Protein AF-0000000071097885 (afdb_homodimer)

Foldseek 3Di:
DPDDPDPPPPPPVPPPPVPCPPPPPPVPVPPVPPPPDPPPCCVVPLPPDDFQWKFKFWDQDDPVRDTDIWIFTFHDDDPQKTKTWTWDADPVDGPDTDQDPDIDIDIGGSVGTDDIDDDDDDDPVPDDDDDDDDDDPVPPPDD/DCPDDDDPPPCPVPPPPPPCPPPPPPVPPPPVPPPDPPPPCCVVPLPPDDFFWKFKFWDQDDPVRDTDIWIFTFHDDDPQKTKTWTWDADPVDGPDTHRDPDIDIDIGGSVGTDGIDDDDDDDPVPDDDDDDDDDDPVPPPDD

Organism: Strongylocentrotus purpuratus (NCBI:txid7668)

Structure (mmCIF, N/CA/C/O backbone):
data_AF-0000000071097885-model_v1
#
loop_
_entity.id
_entity.type
_entity.pdbx_description
1 polymer 'Uncharacterized protein'
#
loop_
_atom_site.group_PDB
_atom_site.id
_atom_site.type_symbol
_atom_site.label_atom_id
_atom_site.label_alt_id
_atom_site.label_comp_id
_atom_site.label_asym_id
_atom_site.label_entity_id
_atom_site.label_seq_id
_atom_site.pdbx_PDB_ins_code
_atom_site.Cartn_x
_atom_site.Cartn_y
_atom_site.Cartn_z
_atom_site.occupancy
_atom_site.B_iso_or_equiv
_atom_site.auth_seq_id
_atom_site.auth_comp_id
_atom_site.auth_asym_id
_atom_site.auth_atom_id
_atom_site.pdbx_PDB_model_num
ATOM 1 N N . MET A 1 1 ? -44.5 -108.562 17.766 1 28.52 1 MET A N 1
ATOM 2 C CA . MET A 1 1 ? -44.219 -108.688 16.344 1 28.52 1 MET A CA 1
ATOM 3 C C . MET A 1 1 ? -45.062 -107.688 15.523 1 28.52 1 MET A C 1
ATOM 5 O O . MET A 1 1 ? -45.969 -108.062 14.805 1 28.52 1 MET A O 1
ATOM 9 N N . VAL A 1 2 ? -45.406 -106.562 16.281 1 35.06 2 VAL A N 1
ATOM 10 C CA . VAL A 1 2 ? -46.375 -105.562 15.828 1 35.06 2 VAL A CA 1
ATOM 11 C C . VAL A 1 2 ? -45.906 -105 14.508 1 35.06 2 VAL A C 1
ATOM 13 O O . VAL A 1 2 ? -44.719 -104.688 14.32 1 35.06 2 VAL A O 1
ATOM 16 N N . GLN A 1 3 ? -46.625 -105.25 13.344 1 33.81 3 GLN A N 1
ATOM 17 C CA . GLN A 1 3 ? -46.625 -105.125 11.891 1 33.81 3 GLN A CA 1
ATOM 18 C C . GLN A 1 3 ? -46.5 -103.688 11.453 1 33.81 3 GLN A C 1
ATOM 20 O O . GLN A 1 3 ? -47.188 -102.75 11.977 1 33.81 3 GLN A O 1
ATOM 25 N N . PRO A 1 4 ? -45.375 -103.25 10.703 1 35.12 4 PRO A N 1
ATOM 26 C CA . PRO A 1 4 ? -44.719 -101.938 10.312 1 35.12 4 PRO A CA 1
ATOM 27 C C . PRO A 1 4 ? -45.594 -101.125 9.352 1 35.12 4 PRO A C 1
ATOM 29 O O . PRO A 1 4 ? -46 -101.625 8.305 1 35.12 4 PRO A O 1
ATOM 32 N N . GLN A 1 5 ? -46.594 -100.312 9.891 1 34.09 5 GLN A N 1
ATOM 33 C CA . GLN A 1 5 ? -47.562 -99.688 9.039 1 34.09 5 GLN A CA 1
ATOM 34 C C . GLN A 1 5 ? -46.906 -98.875 7.918 1 34.09 5 GLN A C 1
ATOM 36 O O . GLN A 1 5 ? -45.875 -98.25 8.133 1 34.09 5 GLN A O 1
ATOM 41 N N . PRO A 1 6 ? -47.312 -99.062 6.629 1 30.08 6 PRO A N 1
ATOM 42 C CA . PRO A 1 6 ? -46.844 -98.688 5.285 1 30.08 6 PRO A CA 1
ATOM 43 C C . PRO A 1 6 ? -46.781 -97.188 5.059 1 30.08 6 PRO A C 1
ATOM 45 O O . PRO A 1 6 ? -47.531 -96.438 5.676 1 30.08 6 PRO A O 1
ATOM 48 N N . ASN A 1 7 ? -45.562 -96.562 4.66 1 29.39 7 ASN A N 1
ATOM 49 C CA . ASN A 1 7 ? -44.875 -95.25 4.441 1 29.39 7 ASN A CA 1
ATOM 50 C C . ASN A 1 7 ? -45.5 -94.5 3.293 1 29.39 7 ASN A C 1
ATOM 52 O O . ASN A 1 7 ? -45.312 -94.812 2.125 1 29.39 7 ASN A O 1
ATOM 56 N N . LEU A 1 8 ? -46.844 -94.188 3.389 1 27 8 LEU A N 1
ATOM 57 C CA . LEU A 1 8 ? -47.562 -93.688 2.221 1 27 8 LEU A CA 1
ATOM 58 C C . LEU A 1 8 ? -46.875 -92.438 1.687 1 27 8 LEU A C 1
ATOM 60 O O . LEU A 1 8 ? -46.656 -91.438 2.424 1 27 8 LEU A O 1
ATOM 64 N N . ALA A 1 9 ? -46.094 -92.438 0.578 1 27.92 9 ALA A N 1
ATOM 65 C CA . ALA A 1 9 ? -45.156 -91.688 -0.226 1 27.92 9 ALA A CA 1
ATOM 66 C C . ALA A 1 9 ? -45.844 -90.5 -0.908 1 27.92 9 ALA A C 1
ATOM 68 O O . ALA A 1 9 ? -46.625 -90.688 -1.858 1 27.92 9 ALA A O 1
ATOM 69 N N . ALA A 1 10 ? -46.594 -89.625 -0.096 1 27.12 10 ALA A N 1
ATOM 70 C CA . ALA A 1 10 ? -47.469 -88.688 -0.776 1 27.12 10 ALA A CA 1
ATOM 71 C C . ALA A 1 10 ? -46.656 -87.812 -1.729 1 27.12 10 ALA A C 1
ATOM 73 O O . ALA A 1 10 ? -45.562 -87.312 -1.398 1 27.12 10 ALA A O 1
ATOM 74 N N . ASP A 1 11 ? -46.812 -87.875 -3.1 1 25.39 11 ASP A N 1
ATOM 75 C CA . ASP A 1 11 ? -46.312 -87.438 -4.379 1 25.39 11 ASP A CA 1
ATOM 76 C C . ASP A 1 11 ? -46.5 -85.938 -4.539 1 25.39 11 ASP A C 1
ATOM 78 O O . ASP A 1 11 ? -47.656 -85.438 -4.727 1 25.39 11 ASP A O 1
ATOM 82 N N . ASP A 1 12 ? -46 -85 -3.607 1 26.75 12 ASP A N 1
ATOM 83 C CA . ASP A 1 12 ? -46.25 -83.562 -3.613 1 26.75 12 ASP A CA 1
ATOM 84 C C . ASP A 1 12 ? -45.812 -82.938 -4.934 1 26.75 12 ASP A C 1
ATOM 86 O O . ASP A 1 12 ? -44.625 -82.875 -5.25 1 26.75 12 ASP A O 1
ATOM 90 N N . THR A 1 13 ? -46.594 -83.062 -6.031 1 27.56 13 THR A N 1
ATOM 91 C CA . THR A 1 13 ? -46.438 -82.625 -7.406 1 27.56 13 THR A CA 1
ATOM 92 C C . THR A 1 13 ? -46.25 -81.062 -7.449 1 27.56 13 THR A C 1
ATOM 94 O O . THR A 1 13 ? -47.188 -80.375 -7.195 1 27.56 13 THR A O 1
ATOM 97 N N . GLN A 1 14 ? -45.219 -80.5 -6.82 1 25.05 14 GLN A N 1
ATOM 98 C CA . GLN A 1 14 ? -44.969 -79.062 -6.723 1 25.05 14 GLN A CA 1
ATOM 99 C C . GLN A 1 14 ? -44.938 -78.438 -8.102 1 25.05 14 GLN A C 1
ATOM 101 O O . GLN A 1 14 ? -44.125 -78.812 -8.953 1 25.05 14 GLN A O 1
ATOM 106 N N . ASN A 1 15 ? -46.094 -77.875 -8.586 1 25.83 15 ASN A N 1
ATOM 107 C CA . ASN A 1 15 ? -46.375 -77.25 -9.867 1 25.83 15 ASN A CA 1
ATOM 108 C C . ASN A 1 15 ? -45.406 -76.062 -10.141 1 25.83 15 ASN A C 1
ATOM 110 O O . ASN A 1 15 ? -45.406 -75.062 -9.43 1 25.83 15 ASN A O 1
ATOM 114 N N . ASP A 1 16 ? -44.156 -76.375 -10.562 1 26.64 16 ASP A N 1
ATOM 115 C CA . ASP A 1 16 ? -43.031 -75.438 -10.875 1 26.64 16 ASP A CA 1
ATOM 116 C C . ASP A 1 16 ? -43.406 -74.438 -11.969 1 26.64 16 ASP A C 1
ATOM 118 O O . ASP A 1 16 ? -43.562 -74.812 -13.133 1 26.64 16 ASP A O 1
ATOM 122 N N . VAL A 1 17 ? -44.406 -73.562 -11.656 1 29.2 17 VAL A N 1
ATOM 123 C CA . VAL A 1 17 ? -44.875 -72.562 -12.656 1 29.2 17 VAL A CA 1
ATOM 124 C C . VAL A 1 17 ? -43.656 -71.812 -13.242 1 29.2 17 VAL A C 1
ATOM 126 O O . VAL A 1 17 ? -42.906 -71.188 -12.508 1 29.2 17 VAL A O 1
ATOM 129 N N . MET A 1 18 ? -42.969 -72.312 -14.258 1 30.02 18 MET A N 1
ATOM 130 C CA . MET A 1 18 ? -41.812 -71.875 -15.023 1 30.02 18 MET A CA 1
ATOM 131 C C . MET A 1 18 ? -42.094 -70.5 -15.648 1 30.02 18 MET A C 1
ATOM 133 O O . MET A 1 18 ? -42.875 -70.375 -16.594 1 30.02 18 MET A O 1
ATOM 137 N N . THR A 1 19 ? -42.438 -69.438 -14.859 1 30.08 19 THR A N 1
ATOM 138 C CA . THR A 1 19 ? -42.75 -68.188 -15.492 1 30.08 19 THR A CA 1
ATOM 139 C C . THR A 1 19 ? -41.656 -67.75 -16.469 1 30.08 19 THR A C 1
ATOM 141 O O . THR A 1 19 ? -40.5 -67.688 -16.094 1 30.08 19 THR A O 1
ATOM 144 N N . THR A 1 20 ? -41.781 -67.938 -17.75 1 30.11 20 THR A N 1
ATOM 145 C CA . THR A 1 20 ? -40.906 -67.688 -18.906 1 30.11 20 THR A CA 1
ATOM 146 C C . THR A 1 20 ? -40.656 -66.188 -19.016 1 30.11 20 THR A C 1
ATOM 148 O O . THR A 1 20 ? -41.562 -65.375 -19.312 1 30.11 20 THR A O 1
ATOM 151 N N . ARG A 1 21 ? -39.969 -65.5 -18.141 1 34.84 21 ARG A N 1
ATOM 152 C CA . ARG A 1 21 ? -39.75 -64.062 -18.219 1 34.84 21 ARG A CA 1
ATOM 153 C C . ARG A 1 21 ? -39.125 -63.656 -19.547 1 34.84 21 ARG A C 1
ATOM 155 O O . ARG A 1 21 ? -38.094 -64.25 -19.938 1 34.84 21 ARG A O 1
ATOM 162 N N . PRO A 1 22 ? -39.812 -63 -20.469 1 32.09 22 PRO A N 1
ATOM 163 C CA . PRO A 1 22 ? -39.312 -62.688 -21.812 1 32.09 22 PRO A CA 1
ATOM 164 C C . PRO A 1 22 ? -37.969 -61.938 -21.766 1 32.09 22 PRO A C 1
ATOM 166 O O . PRO A 1 22 ? -37.719 -61.156 -20.828 1 32.09 22 PRO A O 1
ATOM 169 N N . THR A 1 23 ? -36.875 -62.562 -22.172 1 27.61 23 THR A N 1
ATOM 170 C CA . THR A 1 23 ? -35.469 -62.094 -22.234 1 27.61 23 THR A CA 1
ATOM 171 C C . THR A 1 23 ? -35.375 -60.812 -23.078 1 27.61 23 THR A C 1
ATOM 173 O O . THR A 1 23 ? -35.531 -60.875 -24.297 1 27.61 23 THR A O 1
ATOM 176 N N . GLY A 1 24 ? -36.156 -59.75 -22.766 1 27.94 24 GLY A N 1
ATOM 177 C CA . GLY A 1 24 ? -36.062 -58.562 -23.578 1 27.94 24 GLY A CA 1
ATOM 178 C C . GLY A 1 24 ? -34.625 -58.156 -23.906 1 27.94 24 GLY A C 1
ATOM 179 O O . GLY A 1 24 ? -33.75 -58.281 -23.062 1 27.94 24 GLY A O 1
ATOM 180 N N . ASP A 1 25 ? -34.188 -58.344 -25.188 1 28.06 25 ASP A N 1
ATOM 181 C CA . ASP A 1 25 ? -32.906 -58.094 -25.859 1 28.06 25 ASP A CA 1
ATOM 182 C C . ASP A 1 25 ? -32.406 -56.688 -25.578 1 28.06 25 ASP A C 1
ATOM 184 O O . ASP A 1 25 ? -33 -55.688 -26.062 1 28.06 25 ASP A O 1
ATOM 188 N N . ASP A 1 26 ? -32.188 -56.281 -24.328 1 29.67 26 ASP A N 1
ATOM 189 C CA . ASP A 1 26 ? -31.625 -54.969 -24.078 1 29.67 26 ASP A CA 1
ATOM 190 C C . ASP A 1 26 ? -30.375 -54.75 -24.906 1 29.67 26 ASP A C 1
ATOM 192 O O . ASP A 1 26 ? -29.344 -55.406 -24.688 1 29.67 26 ASP A O 1
ATOM 196 N N . THR A 1 27 ? -30.469 -54.5 -26.25 1 29.48 27 THR A N 1
ATOM 197 C CA . THR A 1 27 ? -29.359 -54.094 -27.094 1 29.48 27 THR A CA 1
ATOM 198 C C . THR A 1 27 ? -28.531 -53 -26.438 1 29.48 27 THR A C 1
ATOM 200 O O . THR A 1 27 ? -29.016 -51.906 -26.219 1 29.48 27 THR A O 1
ATOM 203 N N . GLN A 1 28 ? -27.766 -53.344 -25.375 1 27.36 28 GLN A N 1
ATOM 204 C CA . GLN A 1 28 ? -26.781 -52.438 -24.781 1 27.36 28 GLN A CA 1
ATOM 205 C C . GLN A 1 28 ? -25.891 -51.812 -25.859 1 27.36 28 GLN A C 1
ATOM 207 O O . GLN A 1 28 ? -25.094 -52.5 -26.5 1 27.36 28 GLN A O 1
ATOM 212 N N . ASN A 1 29 ? -26.469 -50.875 -26.656 1 28.81 29 ASN A N 1
ATOM 213 C CA . ASN A 1 29 ? -25.594 -50.125 -27.562 1 28.81 29 ASN A CA 1
ATOM 214 C C . ASN A 1 29 ? -24.312 -49.719 -26.859 1 28.81 29 ASN A C 1
ATOM 216 O O . ASN A 1 29 ? -24.344 -48.906 -25.922 1 28.81 29 ASN A O 1
ATOM 220 N N . ASP A 1 30 ? -23.359 -50.625 -26.656 1 28.58 30 ASP A N 1
ATOM 221 C CA . ASP A 1 30 ? -21.984 -50.344 -26.219 1 28.58 30 ASP A CA 1
ATOM 222 C C . ASP A 1 30 ? -21.391 -49.156 -26.984 1 28.58 30 ASP A C 1
ATOM 224 O O . ASP A 1 30 ? -21.125 -49.25 -28.172 1 28.58 30 ASP A O 1
ATOM 228 N N . VAL A 1 31 ? -21.984 -47.938 -26.812 1 31.81 31 VAL A N 1
ATOM 229 C CA . VAL A 1 31 ? -21.266 -46.812 -27.359 1 31.81 31 VAL A CA 1
ATOM 230 C C . VAL A 1 31 ? -19.766 -46.938 -27.047 1 31.81 31 VAL A C 1
ATOM 232 O O . VAL A 1 31 ? -19.375 -47 -25.875 1 31.81 31 VAL A O 1
ATOM 235 N N . GLU A 1 32 ? -19.062 -47.688 -27.828 1 28.5 32 GLU A N 1
ATOM 236 C CA . GLU A 1 32 ? -17.594 -47.75 -27.797 1 28.5 32 GLU A CA 1
ATOM 237 C C . GLU A 1 32 ? -17.016 -46.344 -27.516 1 28.5 32 GLU A C 1
ATOM 239 O O . GLU A 1 32 ? -17.203 -45.438 -28.297 1 28.5 32 GLU A O 1
ATOM 244 N N . ILE A 1 33 ? -17 -45.906 -26.266 1 32.97 33 ILE A N 1
ATOM 245 C CA . ILE A 1 33 ? -16.188 -44.781 -25.891 1 32.97 33 ILE A CA 1
ATOM 246 C C . ILE A 1 33 ? -14.859 -44.812 -26.656 1 32.97 33 ILE A C 1
ATOM 248 O O . ILE A 1 33 ? -14.062 -45.75 -26.469 1 32.97 33 ILE A O 1
ATOM 252 N N . THR A 1 34 ? -14.828 -44.5 -27.922 1 29.61 34 THR A N 1
ATOM 253 C CA . THR A 1 34 ? -13.602 -44.406 -28.703 1 29.61 34 THR A CA 1
ATOM 254 C C . THR A 1 34 ? -12.438 -43.938 -27.844 1 29.61 34 THR A C 1
ATOM 256 O O . THR A 1 34 ? -12.578 -43 -27.062 1 29.61 34 THR A O 1
ATOM 259 N N . ALA A 1 35 ? -11.484 -44.75 -27.469 1 30.33 35 ALA A N 1
ATOM 260 C CA . ALA A 1 35 ? -10.156 -44.594 -26.891 1 30.33 35 ALA A CA 1
ATOM 261 C C . ALA A 1 35 ? -9.539 -43.281 -27.344 1 30.33 35 ALA A C 1
ATOM 263 O O . ALA A 1 35 ? -9.375 -43.031 -28.547 1 30.33 35 ALA A O 1
ATOM 264 N N . ASP A 1 36 ? -9.797 -42.156 -26.656 1 31.78 36 ASP A N 1
ATOM 265 C CA . ASP A 1 36 ? -9.281 -40.781 -26.781 1 31.78 36 ASP A CA 1
ATOM 266 C C . ASP A 1 36 ? -7.852 -40.781 -27.328 1 31.78 36 ASP A C 1
ATOM 268 O O . ASP A 1 36 ? -7.078 -41.688 -27.031 1 31.78 36 ASP A O 1
ATOM 272 N N . ARG A 1 37 ? -7.539 -40.094 -28.438 1 34.44 37 ARG A N 1
ATOM 273 C CA . ARG A 1 37 ? -6.273 -39.812 -29.094 1 34.44 37 ARG A CA 1
ATOM 274 C C . ARG A 1 37 ? -5.168 -39.531 -28.094 1 34.44 37 ARG A C 1
ATOM 276 O O . ARG A 1 37 ? -5.391 -38.844 -27.094 1 34.44 37 ARG A O 1
ATOM 283 N N . PRO A 1 38 ? -4.109 -40.375 -27.969 1 35.62 38 PRO A N 1
ATOM 284 C CA . PRO A 1 38 ? -2.992 -40.031 -27.094 1 35.62 38 PRO A CA 1
ATOM 285 C C . PRO A 1 38 ? -2.756 -38.531 -27 1 35.62 38 PRO A C 1
ATOM 287 O O . PRO A 1 38 ? -2.984 -37.781 -27.969 1 35.62 38 PRO A O 1
ATOM 290 N N . VAL A 1 39 ? -3.07 -37.875 -25.969 1 35.03 39 VAL A N 1
ATOM 291 C CA . VAL A 1 39 ? -2.531 -36.531 -25.766 1 35.03 39 VAL A CA 1
ATOM 292 C C . VAL A 1 39 ? -1.146 -36.438 -26.406 1 35.03 39 VAL A C 1
ATOM 294 O O . VAL A 1 39 ? -0.248 -37.219 -26.078 1 35.03 39 VAL A O 1
ATOM 297 N N . ALA A 1 40 ? -0.954 -36.406 -27.656 1 35.06 40 ALA A N 1
ATOM 298 C CA . ALA A 1 40 ? 0.328 -36.094 -28.281 1 35.06 40 ALA A CA 1
ATOM 299 C C . ALA A 1 40 ? 1.211 -35.281 -27.344 1 35.06 40 ALA A C 1
ATOM 301 O O . ALA A 1 40 ? 0.726 -34.406 -26.625 1 35.06 40 ALA A O 1
ATOM 302 N N . ASP A 1 41 ? 2.154 -35.938 -26.75 1 36.66 41 ASP A N 1
ATOM 303 C CA . ASP A 1 41 ? 3.309 -35.281 -26.141 1 36.66 41 ASP A CA 1
ATOM 304 C C . ASP A 1 41 ? 3.707 -34.031 -26.906 1 36.66 41 ASP A C 1
ATOM 306 O O . ASP A 1 41 ? 4.473 -34.094 -27.859 1 36.66 41 ASP A O 1
ATOM 310 N N . VAL A 1 42 ? 2.82 -33.312 -27.562 1 36.03 42 VAL A N 1
ATOM 311 C CA . VAL A 1 42 ? 3.352 -32.031 -28.031 1 36.03 42 VAL A CA 1
ATOM 312 C C . VAL A 1 42 ? 4.484 -31.594 -27.109 1 36.03 42 VAL A C 1
ATOM 314 O O . VAL A 1 42 ? 4.242 -31.219 -25.953 1 36.03 42 VAL A O 1
ATOM 317 N N . HIS A 1 43 ? 5.523 -32.375 -27.016 1 37.88 43 HIS A N 1
ATOM 318 C CA . HIS A 1 43 ? 6.758 -31.766 -26.531 1 37.88 43 HIS A CA 1
ATOM 319 C C . HIS A 1 43 ? 6.789 -30.266 -26.844 1 37.88 43 HIS A C 1
ATOM 321 O O . HIS A 1 43 ? 7.086 -29.875 -27.969 1 37.88 43 HIS A O 1
ATOM 327 N N . GLN A 1 44 ? 5.75 -29.531 -26.688 1 41.09 44 GLN A N 1
ATOM 328 C CA . GLN A 1 44 ? 5.98 -28.109 -26.812 1 41.09 44 GLN A CA 1
ATOM 329 C C . GLN A 1 44 ? 7.457 -27.766 -26.609 1 41.09 44 GLN A C 1
ATOM 331 O O . GLN A 1 44 ? 8.125 -28.359 -25.766 1 41.09 44 GLN A O 1
ATOM 336 N N . ALA A 1 45 ? 8.227 -27.406 -27.547 1 42.69 45 ALA A N 1
ATOM 337 C CA . ALA A 1 45 ? 9.562 -26.844 -27.344 1 42.69 45 ALA A CA 1
ATOM 338 C C . ALA A 1 45 ? 9.797 -26.5 -25.891 1 42.69 45 ALA A C 1
ATOM 340 O O . ALA A 1 45 ? 8.883 -26.078 -25.172 1 42.69 45 ALA A O 1
ATOM 341 N N . ALA A 1 46 ? 10.484 -27.344 -25.109 1 50.09 46 ALA A N 1
ATOM 342 C CA . ALA A 1 46 ? 10.836 -27.047 -23.719 1 50.09 46 ALA A CA 1
ATOM 343 C C . ALA A 1 46 ? 10.734 -25.562 -23.438 1 50.09 46 ALA A C 1
ATOM 345 O O . ALA A 1 46 ? 11.5 -24.766 -23.984 1 50.09 46 ALA A O 1
ATOM 346 N N . ASP A 1 47 ? 9.531 -25.031 -23.469 1 61 47 ASP A N 1
ATOM 347 C CA . ASP A 1 47 ? 9.438 -23.609 -23.172 1 61 47 ASP A CA 1
ATOM 348 C C . ASP A 1 47 ? 10.57 -23.172 -22.234 1 61 47 ASP A C 1
ATOM 350 O O . ASP A 1 47 ? 10.812 -23.797 -21.203 1 61 47 ASP A O 1
ATOM 354 N N . GLU A 1 48 ? 11.578 -22.609 -22.859 1 84.62 48 GLU A N 1
ATOM 355 C CA . GLU A 1 48 ? 12.609 -22 -22.031 1 84.62 48 GLU A CA 1
ATOM 356 C C . GLU A 1 48 ? 12 -21.016 -21.016 1 84.62 48 GLU A C 1
ATOM 358 O O . GLU A 1 48 ? 11.281 -20.094 -21.406 1 84.62 48 GLU A O 1
ATOM 363 N N . TYR A 1 49 ? 11.953 -21.594 -19.844 1 93.81 49 TYR A N 1
ATOM 364 C CA . TYR A 1 49 ? 11.492 -20.734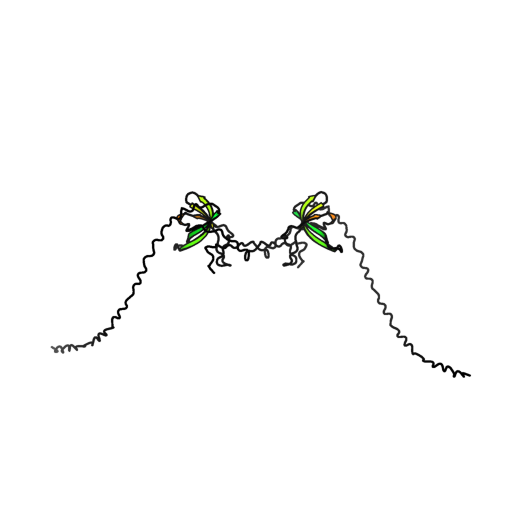 -18.766 1 93.81 49 TYR A CA 1
ATOM 365 C C . TYR A 1 49 ? 12.578 -19.75 -18.359 1 93.81 49 TYR A C 1
ATOM 367 O O . TYR A 1 49 ? 13.766 -20.062 -18.422 1 93.81 49 TYR A O 1
ATOM 375 N N . GLN A 1 50 ? 12.109 -18.547 -18.125 1 94.94 50 GLN A N 1
ATOM 376 C CA . GLN A 1 50 ? 13.008 -17.531 -17.578 1 94.94 50 GLN A CA 1
ATOM 377 C C . GLN A 1 50 ? 12.398 -16.859 -16.344 1 94.94 50 GLN A C 1
ATOM 379 O O . GLN A 1 50 ? 11.195 -16.984 -16.109 1 94.94 50 GLN A O 1
ATOM 384 N N . CYS A 1 51 ? 13.211 -16.125 -15.641 1 96.56 51 CYS A N 1
ATOM 385 C CA . CYS A 1 51 ? 12.727 -15.359 -14.5 1 96.56 51 CYS A CA 1
ATOM 386 C C . CYS A 1 51 ? 11.641 -14.375 -14.922 1 96.56 51 CYS A C 1
ATOM 388 O O . CYS A 1 51 ? 11.766 -13.719 -15.961 1 96.56 51 CYS A O 1
ATOM 390 N N . GLY A 1 52 ? 10.578 -14.391 -14.141 1 97.5 52 GLY A N 1
ATOM 391 C CA . GLY A 1 52 ? 9.484 -13.477 -14.438 1 97.5 52 GLY A CA 1
ATOM 392 C C . GLY A 1 52 ? 8.328 -14.156 -15.156 1 97.5 52 GLY A C 1
ATOM 393 O O . GLY A 1 52 ? 7.223 -13.617 -15.203 1 97.5 52 GLY A O 1
ATOM 394 N N . ASP A 1 53 ? 8.602 -15.328 -15.695 1 97.25 53 ASP A N 1
ATOM 395 C CA . ASP A 1 53 ? 7.516 -16.078 -16.328 1 97.25 53 ASP A CA 1
ATOM 396 C C . ASP A 1 53 ? 6.516 -16.578 -15.289 1 97.25 53 ASP A C 1
ATOM 398 O O . ASP A 1 53 ? 6.906 -17 -14.203 1 97.25 53 ASP A O 1
ATOM 402 N N . PHE A 1 54 ? 5.301 -16.469 -15.711 1 97.94 54 PHE A N 1
ATOM 403 C CA . PHE A 1 54 ? 4.281 -17.125 -14.891 1 97.94 54 PHE A CA 1
ATOM 404 C C . PHE A 1 54 ? 3.959 -18.516 -15.422 1 97.94 54 PHE A C 1
ATOM 406 O O . PHE A 1 54 ? 3.893 -18.719 -16.641 1 97.94 54 PHE A O 1
ATOM 413 N N . VAL A 1 55 ? 3.701 -19.484 -14.453 1 97.75 55 VAL A N 1
ATOM 414 C CA . VAL A 1 55 ? 3.492 -20.875 -14.852 1 97.75 55 VAL A CA 1
ATOM 415 C C . VAL A 1 55 ? 2.369 -21.484 -14.023 1 97.75 55 VAL A C 1
ATOM 417 O O . VAL A 1 55 ? 2.092 -21.031 -12.906 1 97.75 55 VAL A O 1
ATOM 420 N N . LEU A 1 56 ? 1.717 -22.422 -14.602 1 97.31 56 LEU A N 1
ATOM 421 C CA . LEU A 1 56 ? 0.798 -23.312 -13.906 1 97.31 56 LEU A CA 1
ATOM 422 C C . LEU A 1 56 ? 1.508 -24.594 -13.477 1 97.31 56 LEU A C 1
ATOM 424 O O . LEU A 1 56 ? 2.182 -25.25 -14.281 1 97.31 56 LEU A O 1
ATOM 428 N N . VAL A 1 57 ? 1.34 -24.953 -12.25 1 97.25 57 VAL A N 1
ATOM 429 C CA . VAL A 1 57 ? 2.096 -26.062 -11.695 1 97.25 57 VAL A CA 1
ATOM 430 C C . VAL A 1 57 ? 1.137 -27.078 -11.086 1 97.25 57 VAL A C 1
ATOM 432 O O . VAL A 1 57 ? 0.204 -26.719 -10.367 1 97.25 57 VAL A O 1
ATOM 435 N N . ASN A 1 58 ? 1.381 -28.328 -11.297 1 96.62 58 ASN A N 1
ATOM 436 C CA . ASN A 1 58 ? 0.692 -29.406 -10.602 1 96.62 58 ASN A CA 1
ATOM 437 C C . ASN A 1 58 ? 1.413 -29.797 -9.312 1 96.62 58 ASN A C 1
ATOM 439 O O . ASN A 1 58 ? 2.598 -30.141 -9.336 1 96.62 58 ASN A O 1
ATOM 443 N N . ILE A 1 59 ? 0.708 -29.703 -8.258 1 95.19 59 ILE A N 1
ATOM 444 C CA . ILE A 1 59 ? 1.282 -30.109 -6.977 1 95.19 59 ILE A CA 1
ATOM 445 C C . ILE A 1 59 ? 0.427 -31.203 -6.355 1 95.19 59 ILE A C 1
ATOM 447 O O . ILE A 1 59 ? -0.8 -31.094 -6.316 1 95.19 59 ILE A O 1
ATOM 451 N N . SER A 1 60 ? 1.048 -32.219 -5.918 1 92.25 60 SER A N 1
ATOM 452 C CA . SER A 1 60 ? 0.363 -33.281 -5.188 1 92.25 60 SER A CA 1
ATOM 453 C C . SER A 1 60 ? 0.153 -32.906 -3.727 1 92.25 60 SER A C 1
ATOM 455 O O . SER A 1 60 ? 1.109 -32.594 -3.021 1 92.25 60 SER A O 1
ATOM 457 N N . VAL A 1 61 ? -1.107 -32.906 -3.338 1 88.94 61 VAL A N 1
ATOM 458 C CA . VAL A 1 61 ? -1.406 -32.469 -1.976 1 88.94 61 VAL A CA 1
ATOM 459 C C . VAL A 1 61 ? -2.09 -33.594 -1.215 1 88.94 61 VAL A C 1
ATOM 461 O O . VAL A 1 61 ? -2.908 -34.312 -1.779 1 88.94 61 VAL A O 1
ATOM 464 N N . GLY A 1 62 ? -1.817 -33.625 0.043 1 85.75 62 GLY A N 1
ATOM 465 C CA . GLY A 1 62 ? -2.482 -34.531 0.952 1 85.75 62 GLY A CA 1
ATOM 466 C C . GLY A 1 62 ? -1.904 -35.938 0.911 1 85.75 62 GLY A C 1
ATOM 467 O O . GLY A 1 62 ? -1.021 -36.25 0.1 1 85.75 62 GLY A O 1
ATOM 468 N N . LYS A 1 63 ? -2.363 -36.812 1.82 1 88.38 63 LYS A N 1
ATOM 469 C CA . LYS A 1 63 ? -1.916 -38.188 1.951 1 88.38 63 LYS A CA 1
ATOM 470 C C . LYS A 1 63 ? -2.334 -39.031 0.741 1 88.38 63 LYS A C 1
ATOM 472 O O . LYS A 1 63 ? -1.634 -39.969 0.354 1 88.38 63 LYS A O 1
ATOM 477 N N . ARG A 1 64 ? -3.516 -38.625 0.12 1 86.88 64 ARG A N 1
ATOM 478 C CA . ARG A 1 64 ? -4.039 -39.375 -1.01 1 86.88 64 ARG A CA 1
ATOM 479 C C . ARG A 1 64 ? -3.406 -38.906 -2.318 1 86.88 64 ARG A C 1
ATOM 481 O O . ARG A 1 64 ? -3.674 -39.5 -3.379 1 86.88 64 ARG A O 1
ATOM 488 N N . GLY A 1 65 ? -2.713 -37.938 -2.318 1 88.31 65 GLY A N 1
ATOM 489 C CA . GLY A 1 65 ? -1.967 -37.469 -3.479 1 88.31 65 GLY A CA 1
ATOM 490 C C . GLY A 1 65 ? -2.822 -36.719 -4.477 1 88.31 65 GLY A C 1
ATOM 491 O O . GLY A 1 65 ? -2.678 -36.906 -5.688 1 88.31 65 GLY A O 1
ATOM 492 N N . LYS A 1 66 ? -3.777 -36.094 -3.98 1 92.5 66 LYS A N 1
ATOM 493 C CA . LYS A 1 66 ? -4.586 -35.281 -4.895 1 92.5 66 LYS A CA 1
ATOM 494 C C . LYS A 1 66 ? -3.736 -34.219 -5.578 1 92.5 66 LYS A C 1
ATOM 496 O O . LYS A 1 66 ? -2.947 -33.531 -4.93 1 92.5 66 LYS A O 1
ATOM 501 N N . ILE A 1 67 ? -3.92 -34.188 -6.945 1 93.12 67 ILE A N 1
ATOM 502 C CA . ILE A 1 67 ? -3.148 -33.219 -7.719 1 93.12 67 ILE A CA 1
ATOM 503 C C . ILE A 1 67 ? -3.947 -31.938 -7.871 1 93.12 67 ILE A C 1
ATOM 505 O O . ILE A 1 67 ? -5.09 -31.953 -8.336 1 93.12 67 ILE A O 1
ATOM 509 N N . LEU A 1 68 ? -3.35 -30.875 -7.441 1 94.69 68 LEU A N 1
ATOM 510 C CA . LEU A 1 68 ? -3.967 -29.562 -7.594 1 94.69 68 LEU A CA 1
ATOM 511 C C . LEU A 1 68 ? -3.078 -28.625 -8.414 1 94.69 68 LEU A C 1
ATOM 513 O O . LEU A 1 68 ? -1.856 -28.781 -8.438 1 94.69 68 LEU A O 1
ATOM 517 N N . GLU A 1 69 ? -3.727 -27.656 -9.055 1 95 69 GLU A N 1
ATOM 518 C CA . GLU A 1 69 ? -3.014 -26.703 -9.898 1 95 69 GLU A CA 1
ATOM 519 C C . GLU A 1 69 ? -2.805 -25.375 -9.172 1 95 69 GLU A C 1
ATOM 521 O O . GLU A 1 69 ? -3.734 -24.844 -8.562 1 95 69 GLU A O 1
ATOM 526 N N . TYR A 1 70 ? -1.578 -24.875 -9.32 1 97.06 70 TYR A N 1
ATOM 527 C CA . TYR A 1 70 ? -1.202 -23.594 -8.727 1 97.06 70 TYR A CA 1
ATOM 528 C C . TYR A 1 70 ? -0.505 -22.703 -9.75 1 97.06 70 TYR A C 1
ATOM 530 O O . TYR A 1 70 ? 0.162 -23.188 -10.664 1 97.06 70 TYR A O 1
ATOM 538 N N . VAL A 1 71 ? -0.695 -21.438 -9.539 1 97.88 71 VAL A N 1
ATOM 539 C CA . VAL A 1 71 ? -0.001 -20.484 -10.383 1 97.88 71 VAL A CA 1
ATOM 540 C C . VAL A 1 71 ? 1.138 -19.828 -9.609 1 97.88 71 VAL A C 1
ATOM 542 O O . VAL A 1 71 ? 0.978 -19.484 -8.43 1 97.88 71 VAL A O 1
ATOM 545 N N . GLY A 1 72 ? 2.223 -19.594 -10.312 1 98.5 72 GLY A N 1
ATOM 546 C CA . GLY A 1 72 ? 3.342 -18.906 -9.688 1 98.5 72 GLY A CA 1
ATOM 547 C C . GLY A 1 72 ? 4.266 -18.234 -10.688 1 98.5 72 GLY A C 1
ATOM 548 O O . GLY A 1 72 ? 4.125 -18.422 -11.898 1 98.5 72 GLY A O 1
ATOM 549 N N . GLU A 1 73 ? 5.133 -17.422 -10.172 1 98.56 73 GLU A N 1
ATOM 550 C CA . GLU A 1 73 ? 6.16 -16.719 -10.93 1 98.56 73 GLU A CA 1
ATOM 551 C C . GLU A 1 73 ? 7.52 -17.406 -10.797 1 98.56 73 GLU A C 1
ATOM 553 O O . GLU A 1 73 ? 7.953 -17.719 -9.688 1 98.56 73 GLU A O 1
ATOM 558 N N . VAL A 1 74 ? 8.18 -17.609 -11.883 1 98.44 74 VAL A N 1
ATOM 559 C CA . VAL A 1 74 ? 9.523 -18.156 -11.867 1 98.44 74 VAL A CA 1
ATOM 560 C C . VAL A 1 74 ? 10.508 -17.125 -11.328 1 98.44 74 VAL A C 1
ATOM 562 O O . VAL A 1 74 ? 10.672 -16.047 -11.922 1 98.44 74 VAL A O 1
ATOM 565 N N . LYS A 1 75 ? 11.18 -17.469 -10.258 1 98.38 75 LYS A N 1
ATOM 566 C CA . LYS A 1 75 ? 12.148 -16.562 -9.648 1 98.38 75 LYS A CA 1
ATOM 567 C C . LYS A 1 75 ? 13.578 -16.938 -10.023 1 98.38 75 LYS A C 1
ATOM 569 O O . LYS A 1 75 ? 14.484 -16.109 -9.961 1 98.38 75 LYS A O 1
ATOM 574 N N . ASP A 1 76 ? 13.719 -18.219 -10.352 1 97.5 76 ASP A N 1
ATOM 575 C CA . ASP A 1 76 ? 15.039 -18.703 -10.75 1 97.5 76 ASP A CA 1
ATOM 576 C C . ASP A 1 76 ? 14.938 -20.016 -11.508 1 97.5 76 ASP A C 1
ATOM 578 O O . ASP A 1 76 ? 13.961 -20.75 -11.367 1 97.5 76 ASP A O 1
ATOM 582 N N . VAL A 1 77 ? 15.883 -20.266 -12.383 1 95.75 77 VAL A N 1
ATOM 583 C CA . VAL A 1 77 ? 16.016 -21.531 -13.094 1 95.75 77 VAL A CA 1
ATOM 584 C C . VAL A 1 77 ? 17.312 -22.219 -12.68 1 95.75 77 VAL A C 1
ATOM 586 O O . VAL A 1 77 ? 18.406 -21.672 -12.875 1 95.75 77 VAL A O 1
ATOM 589 N N . VAL A 1 78 ? 17.172 -23.312 -12.039 1 93.81 78 VAL A N 1
ATOM 590 C CA . VAL A 1 78 ? 18.312 -24.078 -11.547 1 93.81 78 VAL A CA 1
ATOM 591 C C . VAL A 1 78 ? 18.359 -25.438 -12.25 1 93.81 78 VAL A C 1
ATOM 593 O O . VAL A 1 78 ? 17.672 -26.375 -11.844 1 93.81 78 VAL A O 1
ATOM 596 N N . GLY A 1 79 ? 19.312 -25.578 -13.258 1 90.88 79 GLY A N 1
ATOM 597 C CA . GLY A 1 79 ? 19.297 -26.781 -14.055 1 90.88 79 GLY A CA 1
ATOM 598 C C . GLY A 1 79 ? 17.984 -27.016 -14.781 1 90.88 79 GLY A C 1
ATOM 599 O O . GLY A 1 79 ? 17.562 -26.172 -15.578 1 90.88 79 GLY A O 1
ATOM 600 N N . GLU A 1 80 ? 17.391 -28.125 -14.438 1 90.25 80 GLU A N 1
ATOM 601 C CA . GLU A 1 80 ? 16.109 -28.453 -15.062 1 90.25 80 GLU A CA 1
ATOM 602 C C . GLU A 1 80 ? 14.938 -28.016 -14.188 1 90.25 80 GLU A C 1
ATOM 604 O O . GLU A 1 80 ? 13.789 -28.016 -14.625 1 90.25 80 GLU A O 1
ATOM 609 N N . ASP A 1 81 ? 15.266 -27.578 -13 1 95.38 81 ASP A N 1
ATOM 610 C CA . ASP A 1 81 ? 14.227 -27.219 -12.039 1 95.38 81 ASP A CA 1
ATOM 611 C C . ASP A 1 81 ? 13.969 -25.703 -12.055 1 95.38 81 ASP A C 1
ATOM 613 O O . ASP A 1 81 ? 14.773 -24.938 -12.578 1 95.38 81 ASP A O 1
ATOM 617 N N . LEU A 1 82 ? 12.859 -25.375 -11.5 1 97.38 82 LEU A N 1
ATOM 618 C CA . LEU A 1 82 ? 12.461 -23.984 -11.375 1 97.38 82 LEU A CA 1
ATOM 619 C C . LEU A 1 82 ? 12.195 -23.625 -9.914 1 97.38 82 LEU A C 1
ATOM 621 O O . LEU A 1 82 ? 11.609 -24.422 -9.172 1 97.38 82 LEU A O 1
ATOM 625 N N . VAL A 1 83 ? 12.672 -22.453 -9.547 1 98.31 83 VAL A N 1
ATOM 626 C CA . VAL A 1 83 ? 12.25 -21.859 -8.281 1 98.31 83 VAL A CA 1
ATOM 627 C C . VAL A 1 83 ? 11.047 -20.953 -8.508 1 98.31 83 VAL A C 1
ATOM 629 O O . VAL A 1 83 ? 11.125 -19.984 -9.266 1 98.31 83 VAL A O 1
ATOM 632 N N . ILE A 1 84 ? 9.945 -21.297 -7.789 1 98.44 84 ILE A N 1
ATOM 633 C CA . ILE A 1 84 ? 8.68 -20.641 -8.094 1 98.44 84 ILE A CA 1
ATOM 634 C C . ILE A 1 84 ? 8.125 -19.984 -6.832 1 98.44 84 ILE A C 1
ATOM 636 O O . ILE A 1 84 ? 8.117 -20.594 -5.758 1 98.44 84 ILE A O 1
ATOM 640 N N . LYS A 1 85 ? 7.688 -18.656 -7.02 1 98.81 85 LYS A N 1
ATOM 641 C CA . LYS A 1 85 ? 6.883 -17.969 -6.023 1 98.81 85 LYS A CA 1
ATOM 642 C C . LYS A 1 85 ? 5.395 -18.062 -6.348 1 98.81 85 LYS A C 1
ATOM 644 O O . LYS A 1 85 ? 4.953 -17.594 -7.398 1 98.81 85 LYS A O 1
ATOM 649 N N . TYR A 1 86 ? 4.668 -18.594 -5.434 1 98.44 86 TYR A N 1
ATOM 650 C CA . TYR A 1 86 ? 3.285 -18.938 -5.746 1 98.44 86 TYR A CA 1
ATOM 651 C C . TYR A 1 86 ? 2.334 -17.828 -5.316 1 98.44 86 TYR A C 1
ATOM 653 O O . TYR A 1 86 ? 2.539 -17.188 -4.281 1 98.44 86 TYR A O 1
ATOM 661 N N . MET A 1 87 ? 1.353 -17.625 -6.09 1 98.06 87 MET A N 1
ATOM 662 C CA . MET A 1 87 ? 0.19 -16.828 -5.711 1 98.06 87 MET A CA 1
ATOM 663 C C . MET A 1 87 ? -0.863 -17.703 -5.027 1 98.06 87 MET A C 1
ATOM 665 O O . MET A 1 87 ? -0.799 -18.922 -5.09 1 98.06 87 MET A O 1
ATOM 669 N N . ALA A 1 88 ? -1.767 -17.031 -4.367 1 96.81 88 ALA A N 1
ATOM 670 C CA . ALA A 1 88 ? -2.898 -17.703 -3.734 1 96.81 88 ALA A CA 1
ATOM 671 C C . ALA A 1 88 ? -4.215 -17.297 -4.391 1 96.81 88 ALA A C 1
ATOM 673 O O . ALA A 1 88 ? -4.363 -16.156 -4.848 1 96.81 88 ALA A O 1
ATOM 674 N N . LYS A 1 89 ? -5.078 -18.25 -4.445 1 94.88 89 LYS A N 1
ATOM 675 C CA . LYS A 1 89 ? -6.441 -17.906 -4.832 1 94.88 89 LYS A CA 1
ATOM 676 C C . LYS A 1 89 ? -7.133 -17.094 -3.742 1 94.88 89 LYS A C 1
ATOM 678 O O . LYS A 1 89 ? -6.996 -17.391 -2.555 1 94.88 89 LYS A O 1
ATOM 683 N N . SER A 1 90 ? -7.945 -16.094 -4.219 1 94.81 90 SER A N 1
ATOM 684 C CA . SER A 1 90 ? -8.656 -15.266 -3.244 1 94.81 90 SER A CA 1
ATOM 685 C C . SER A 1 90 ? -9.883 -15.992 -2.697 1 94.81 90 SER A C 1
ATOM 687 O O . SER A 1 90 ? -10.703 -16.5 -3.463 1 94.81 90 SER A O 1
ATOM 689 N N . GLU A 1 91 ? -10.008 -15.938 -1.437 1 92.19 91 GLU A N 1
ATOM 690 C CA . GLU A 1 91 ? -11.195 -16.5 -0.811 1 92.19 91 GLU A CA 1
ATOM 691 C C . GLU A 1 91 ? -12.383 -15.539 -0.918 1 92.19 91 GLU A C 1
ATOM 693 O O . GLU A 1 91 ? -13.523 -15.977 -1.064 1 92.19 91 GLU A O 1
ATOM 698 N N . SER A 1 92 ? -12.094 -14.289 -0.812 1 90.62 92 SER A N 1
ATOM 699 C CA . SER A 1 92 ? -13.141 -13.266 -0.819 1 90.62 92 SER A CA 1
ATOM 700 C C . SER A 1 92 ? -13.664 -13.023 -2.23 1 90.62 92 SER A C 1
ATOM 702 O O . SER A 1 92 ? -14.82 -12.633 -2.408 1 90.62 92 SER A O 1
ATOM 704 N N . HIS A 1 93 ? -12.766 -13.219 -3.23 1 93.5 93 HIS A N 1
ATOM 705 C CA . HIS A 1 93 ? -13.133 -13.016 -4.625 1 93.5 93 HIS A CA 1
ATOM 706 C C . HIS A 1 93 ? -12.773 -14.227 -5.477 1 93.5 93 HIS A C 1
ATOM 708 O O . HIS A 1 93 ? -11.656 -14.305 -6.004 1 93.5 93 HIS A O 1
ATOM 714 N N . PRO A 1 94 ? -13.727 -15.062 -5.637 1 91.31 94 PRO A N 1
ATOM 715 C CA . PRO A 1 94 ? -13.453 -16.281 -6.41 1 91.31 94 PRO A CA 1
ATOM 716 C C . PRO A 1 94 ? -12.945 -15.984 -7.816 1 91.31 94 PRO A C 1
ATOM 718 O O . PRO A 1 94 ? -13.461 -15.078 -8.484 1 91.31 94 PRO A O 1
ATOM 721 N N . GLY A 1 95 ? -11.914 -16.703 -8.227 1 92.12 95 GLY A N 1
ATOM 722 C CA . GLY A 1 95 ? -11.359 -16.562 -9.562 1 92.12 95 GLY A CA 1
ATOM 723 C C . GLY A 1 95 ? -10.195 -15.594 -9.617 1 92.12 95 GLY A C 1
ATOM 724 O O . GLY A 1 95 ? -9.531 -15.469 -10.648 1 92.12 95 GLY A O 1
ATOM 725 N N . LEU A 1 96 ? -10.055 -14.906 -8.547 1 96.12 96 LEU A N 1
ATOM 726 C CA . LEU A 1 96 ? -8.961 -13.938 -8.516 1 96.12 96 LEU A CA 1
ATOM 727 C C . LEU A 1 96 ? -7.789 -14.469 -7.695 1 96.12 96 LEU A C 1
ATOM 729 O O . LEU A 1 96 ? -7.953 -15.391 -6.898 1 96.12 96 LEU A O 1
ATOM 733 N N . PHE A 1 97 ? -6.645 -13.852 -7.957 1 97.38 97 PHE A N 1
ATOM 734 C CA . PHE A 1 97 ? -5.418 -14.266 -7.293 1 97.38 97 PHE A CA 1
ATOM 735 C C . PHE A 1 97 ? -4.797 -13.109 -6.523 1 97.38 97 PHE A C 1
ATOM 737 O O . PHE A 1 97 ? -4.957 -11.953 -6.898 1 97.38 97 PHE A O 1
ATOM 744 N N . ILE A 1 98 ? -4.09 -13.406 -5.473 1 97 98 ILE A N 1
ATOM 745 C CA . ILE A 1 98 ? -3.352 -12.43 -4.676 1 97 98 ILE A CA 1
ATOM 746 C C . ILE A 1 98 ? -1.969 -12.984 -4.34 1 97 98 ILE A C 1
ATOM 748 O O . ILE A 1 98 ? -1.753 -14.195 -4.371 1 97 98 ILE A O 1
ATOM 752 N N . TRP A 1 99 ? -1.107 -12.047 -4.094 1 96.75 99 TRP A N 1
ATOM 753 C CA . TRP A 1 99 ? 0.121 -12.477 -3.432 1 96.75 99 TRP A CA 1
ATOM 754 C C . TRP A 1 99 ? -0.106 -12.672 -1.937 1 96.75 99 TRP A C 1
ATOM 756 O O . TRP A 1 99 ? -0.599 -11.773 -1.254 1 96.75 99 TRP A O 1
ATOM 766 N N . PRO A 1 100 ? 0.248 -13.898 -1.521 1 95.38 100 PRO A N 1
ATOM 767 C CA . PRO A 1 100 ? -0.015 -14.141 -0.099 1 95.38 100 PRO A CA 1
ATOM 768 C C . PRO A 1 100 ? 0.841 -13.273 0.815 1 95.38 100 PRO A C 1
ATOM 770 O O . PRO A 1 100 ? 1.916 -12.82 0.414 1 95.38 100 PRO A O 1
ATOM 773 N N . ALA A 1 101 ? 0.359 -13.086 2.045 1 89.44 101 ALA A N 1
ATOM 774 C CA . ALA A 1 101 ? 1.078 -12.281 3.029 1 89.44 101 ALA A CA 1
ATOM 775 C C . ALA A 1 101 ? 2.447 -12.883 3.332 1 89.44 101 ALA A C 1
ATOM 777 O O . ALA A 1 101 ? 3.439 -12.156 3.439 1 89.44 101 ALA A O 1
ATOM 778 N N . ARG A 1 102 ? 2.367 -14.094 3.518 1 93.56 102 ARG A N 1
ATOM 779 C CA . ARG A 1 102 ? 3.633 -14.812 3.631 1 93.56 102 ARG A CA 1
ATOM 780 C C . ARG A 1 102 ? 4.047 -15.406 2.289 1 93.56 102 ARG A C 1
ATOM 782 O O . ARG A 1 102 ? 3.271 -16.125 1.655 1 93.56 102 ARG A O 1
ATOM 789 N N . GLU A 1 103 ? 5.25 -15.141 1.989 1 95.69 103 GLU A N 1
ATOM 790 C CA . GLU A 1 103 ? 5.727 -15.633 0.7 1 95.69 103 GLU A CA 1
ATOM 791 C C . GLU A 1 103 ? 5.73 -17.156 0.658 1 95.69 103 GLU A C 1
ATOM 793 O O . GLU A 1 103 ? 6.105 -17.812 1.633 1 95.69 103 GLU A O 1
ATOM 798 N N . ASP A 1 104 ? 5.309 -17.703 -0.444 1 96.56 104 ASP A N 1
ATOM 799 C CA . ASP A 1 104 ? 5.344 -19.141 -0.741 1 96.56 104 ASP A CA 1
ATOM 800 C C . ASP A 1 104 ? 6.266 -19.438 -1.92 1 96.56 104 ASP A C 1
ATOM 802 O O . ASP A 1 104 ? 5.91 -19.172 -3.072 1 96.56 104 ASP A O 1
ATOM 806 N N . VAL A 1 105 ? 7.453 -19.938 -1.566 1 98.06 105 VAL A N 1
ATOM 807 C CA . VAL A 1 105 ? 8.469 -20.172 -2.584 1 98.06 105 VAL A CA 1
ATOM 808 C C . VAL A 1 105 ? 8.945 -21.625 -2.514 1 98.06 105 VAL A C 1
ATOM 810 O O . VAL A 1 105 ? 9.203 -22.156 -1.426 1 98.06 105 VAL A O 1
ATOM 813 N N . SER A 1 106 ? 9.023 -22.344 -3.604 1 97.75 106 SER A N 1
ATOM 814 C CA . SER A 1 106 ? 9.477 -23.719 -3.65 1 97.75 106 SER A CA 1
ATOM 815 C C . SER A 1 106 ? 10.188 -24.031 -4.969 1 97.75 106 SER A C 1
ATOM 817 O O . SER A 1 106 ? 9.984 -23.328 -5.965 1 97.75 106 SER A O 1
ATOM 819 N N . GLN A 1 107 ? 11.078 -24.969 -4.887 1 97.69 107 GLN A N 1
ATOM 820 C CA . GLN A 1 107 ? 11.703 -25.484 -6.102 1 97.69 107 GLN A CA 1
ATOM 821 C C . GLN A 1 107 ? 10.906 -26.641 -6.684 1 97.69 107 GLN A C 1
ATOM 823 O O . GLN A 1 107 ? 10.602 -27.609 -5.977 1 97.69 107 GLN A O 1
ATOM 828 N N . GLU A 1 108 ? 10.555 -26.562 -7.949 1 96.69 108 GLU A N 1
ATOM 829 C CA . GLU A 1 108 ? 9.742 -27.578 -8.609 1 96.69 108 GLU A CA 1
ATOM 830 C C . GLU A 1 108 ? 10.477 -28.188 -9.805 1 96.69 108 GLU A C 1
ATOM 832 O O . GLU A 1 108 ? 11.195 -27.484 -10.516 1 96.69 108 GLU A O 1
ATOM 837 N N . CYS A 1 109 ? 10.188 -29.469 -10.086 1 95.31 109 CYS A N 1
ATOM 838 C CA . CYS A 1 109 ? 10.68 -30.141 -11.281 1 95.31 109 CYS A CA 1
ATOM 839 C C . CYS A 1 109 ? 9.922 -29.688 -12.523 1 95.31 109 CYS A C 1
ATOM 841 O O . CYS A 1 109 ? 8.711 -29.484 -12.477 1 95.31 109 CYS A O 1
ATOM 843 N N . ARG A 1 110 ? 10.594 -29.688 -13.539 1 93.5 110 ARG A N 1
ATOM 844 C CA . ARG A 1 110 ? 10.008 -29.266 -14.812 1 93.5 110 ARG A CA 1
ATOM 845 C C . ARG A 1 110 ? 8.781 -30.094 -15.156 1 93.5 110 ARG A C 1
ATOM 847 O O . ARG A 1 110 ? 7.844 -29.594 -15.773 1 93.5 110 ARG A O 1
ATOM 854 N N . LYS A 1 111 ? 8.781 -31.344 -14.773 1 93.06 111 LYS A N 1
ATOM 855 C CA . LYS A 1 111 ? 7.688 -32.25 -15.086 1 93.06 111 LYS A CA 1
ATOM 856 C C . LYS A 1 111 ? 6.391 -31.812 -14.422 1 93.06 111 LYS A C 1
ATOM 858 O O . LYS A 1 111 ? 5.301 -32.219 -14.844 1 93.06 111 LYS A O 1
ATOM 863 N N . GLN A 1 112 ? 6.562 -31.047 -13.422 1 95.5 112 GLN A N 1
ATOM 864 C CA . GLN A 1 112 ? 5.391 -30.594 -12.68 1 95.5 112 GLN A CA 1
ATOM 865 C C . GLN A 1 112 ? 4.777 -29.359 -13.328 1 95.5 112 GLN A C 1
ATOM 867 O O . GLN A 1 112 ? 3.65 -28.969 -13 1 95.5 112 GLN A O 1
ATOM 872 N N . ILE A 1 113 ? 5.52 -28.75 -14.211 1 96.5 113 ILE A N 1
ATOM 873 C CA . ILE A 1 113 ? 5.023 -27.547 -14.875 1 96.5 113 ILE A CA 1
ATOM 874 C C . ILE A 1 113 ? 4.039 -27.938 -15.977 1 96.5 113 ILE A C 1
ATOM 876 O O . ILE A 1 113 ? 4.395 -28.672 -16.906 1 96.5 113 ILE A O 1
ATOM 880 N N . VAL A 1 114 ? 2.893 -27.453 -15.945 1 94.94 114 VAL A N 1
ATOM 881 C CA . VAL A 1 114 ? 1.841 -27.75 -16.906 1 94.94 114 VAL A CA 1
ATOM 882 C C . VAL A 1 114 ? 1.986 -26.859 -18.141 1 94.94 114 VAL A C 1
ATOM 884 O O . VAL A 1 114 ? 1.987 -27.359 -19.266 1 94.94 114 VAL A O 1
ATOM 887 N N . LYS A 1 115 ? 2.098 -25.578 -17.906 1 94.88 115 LYS A N 1
ATOM 888 C CA . LYS A 1 115 ? 2.227 -24.641 -19.016 1 94.88 115 LYS A CA 1
ATOM 889 C C . LYS A 1 115 ? 2.682 -23.266 -18.531 1 94.88 115 LYS A C 1
ATOM 891 O O . LYS A 1 115 ? 2.572 -22.953 -17.344 1 94.88 115 LYS A O 1
ATOM 896 N N . LYS A 1 116 ? 3.166 -22.484 -19.484 1 95.69 116 LYS A N 1
ATOM 897 C CA . LYS A 1 116 ? 3.398 -21.062 -19.266 1 95.69 116 LYS A CA 1
ATOM 898 C C . LYS A 1 116 ? 2.086 -20.281 -19.281 1 95.69 116 LYS A C 1
ATOM 900 O O . LYS A 1 116 ? 1.211 -20.547 -20.109 1 95.69 116 LYS A O 1
ATOM 905 N N . MET A 1 117 ? 2.023 -19.344 -18.406 1 95.75 117 MET A N 1
ATOM 906 C CA . MET A 1 117 ? 0.834 -18.516 -18.297 1 95.75 117 MET A CA 1
ATOM 907 C C . MET A 1 117 ? 1.129 -17.094 -18.75 1 95.75 117 MET A C 1
ATOM 909 O O . MET A 1 117 ? 2.271 -16.625 -18.672 1 95.75 117 MET A O 1
ATOM 913 N N . PRO A 1 118 ? 0.059 -16.5 -19.312 1 95.38 118 PRO A N 1
ATOM 914 C CA . PRO A 1 118 ? 0.258 -15.062 -19.516 1 95.38 118 PRO A CA 1
ATOM 915 C C . PRO A 1 118 ? 0.489 -14.297 -18.219 1 95.38 118 PRO A C 1
ATOM 917 O O . PRO A 1 118 ? 0.211 -14.82 -17.141 1 95.38 118 PRO A O 1
ATOM 920 N N . ASN A 1 119 ? 0.997 -13.078 -18.359 1 96.62 119 ASN A N 1
ATOM 921 C CA . ASN A 1 119 ? 1.133 -12.234 -17.188 1 96.62 119 ASN A CA 1
ATOM 922 C C . ASN A 1 119 ? -0.225 -11.906 -16.562 1 96.62 119 ASN A C 1
ATOM 924 O O . ASN A 1 119 ? -1.199 -11.68 -17.281 1 96.62 119 ASN A O 1
ATOM 928 N N . PRO A 1 12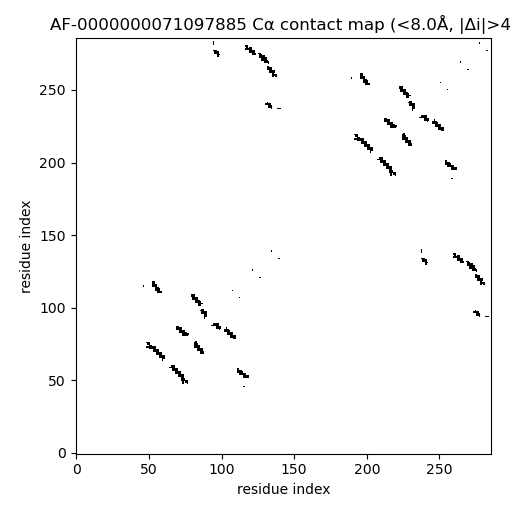0 ? -0.231 -11.875 -15.305 1 97.12 120 PRO A N 1
ATOM 929 C CA . PRO A 1 120 ? -1.494 -11.523 -14.656 1 97.12 120 PRO A CA 1
ATOM 930 C C . PRO A 1 120 ? -1.894 -10.07 -14.891 1 97.12 120 PRO A C 1
ATOM 932 O O . PRO A 1 120 ? -1.033 -9.219 -15.148 1 97.12 120 PRO A O 1
ATOM 935 N N . VAL A 1 121 ? -3.244 -9.859 -14.781 1 96.25 121 VAL A N 1
ATOM 936 C CA . VAL A 1 121 ? -3.789 -8.516 -14.938 1 96.25 121 VAL A CA 1
ATOM 937 C C . VAL A 1 121 ? -4.332 -8.023 -13.602 1 96.25 121 VAL A C 1
ATOM 939 O O . VAL A 1 121 ? -5.121 -8.711 -12.953 1 96.25 121 VAL A O 1
ATOM 942 N N . LEU A 1 122 ? -3.879 -6.824 -13.273 1 96.62 122 LEU A N 1
ATOM 943 C CA . LEU A 1 122 ? -4.348 -6.203 -12.039 1 96.62 122 LEU A CA 1
ATOM 944 C C . LEU A 1 122 ? -5.797 -5.746 -12.172 1 96.62 122 LEU A C 1
ATOM 946 O O . LEU A 1 122 ? -6.156 -5.098 -13.156 1 96.62 122 LEU A O 1
ATOM 950 N N . ARG A 1 123 ? -6.527 -6.18 -11.172 1 95.25 123 ARG A N 1
ATOM 951 C CA . ARG A 1 123 ? -7.902 -5.691 -11.102 1 95.25 123 ARG A CA 1
ATOM 952 C C . ARG A 1 123 ? -7.992 -4.449 -10.219 1 95.25 123 ARG A C 1
ATOM 954 O O . ARG A 1 123 ? -8.273 -4.547 -9.023 1 95.25 123 ARG A O 1
ATOM 961 N N . GLU A 1 124 ? -7.961 -3.326 -10.82 1 92.44 124 GLU A N 1
ATOM 962 C CA . GLU A 1 124 ? -7.926 -2.051 -10.117 1 92.44 124 GLU A CA 1
ATOM 963 C C . GLU A 1 124 ? -9.273 -1.738 -9.469 1 92.44 124 GLU A C 1
ATOM 965 O O . GLU A 1 124 ? -9.336 -1.046 -8.453 1 92.44 124 GLU A O 1
ATOM 970 N N . ASP A 1 125 ? -10.328 -2.234 -10.148 1 91.81 125 ASP A N 1
ATOM 971 C CA . ASP A 1 125 ? -11.68 -1.929 -9.695 1 91.81 125 ASP A CA 1
ATOM 972 C C . ASP A 1 125 ? -11.93 -2.498 -8.297 1 91.81 125 ASP A C 1
ATOM 974 O O . ASP A 1 125 ? -12.766 -1.979 -7.551 1 91.81 125 ASP A O 1
ATOM 978 N N . ILE A 1 126 ? -11.234 -3.523 -7.969 1 91.44 126 ILE A N 1
ATOM 979 C CA . ILE A 1 126 ? -11.516 -4.16 -6.684 1 91.44 126 ILE A CA 1
ATOM 980 C C . ILE A 1 126 ? -10.289 -4.078 -5.785 1 91.44 126 ILE A C 1
ATOM 982 O O . ILE A 1 126 ? -10.375 -4.32 -4.578 1 91.44 126 ILE A O 1
ATOM 986 N N . SER A 1 127 ? -9.141 -3.748 -6.379 1 92.69 127 SER A N 1
ATOM 987 C CA . SER A 1 127 ? -7.926 -3.582 -5.586 1 92.69 127 SER A CA 1
ATOM 988 C C . SER A 1 127 ? -7.984 -2.305 -4.754 1 92.69 127 SER A C 1
ATOM 990 O O . SER A 1 127 ? -8.625 -1.327 -5.148 1 92.69 127 SER A O 1
ATOM 992 N N . SER A 1 128 ? -7.418 -2.457 -3.553 1 87.38 128 SER A N 1
ATOM 993 C CA . SER A 1 128 ? -7.434 -1.302 -2.662 1 87.38 128 SER A CA 1
ATOM 994 C C . SER A 1 128 ? -6.051 -0.669 -2.557 1 87.38 128 SER A C 1
ATOM 996 O O . SER A 1 128 ? -5.039 -1.331 -2.797 1 87.38 128 SER A O 1
ATOM 998 N N . THR A 1 129 ? -6.117 0.59 -2.404 1 84.94 129 THR A N 1
ATOM 999 C CA . THR A 1 129 ? -4.883 1.32 -2.137 1 84.94 129 THR A CA 1
ATOM 1000 C C . THR A 1 129 ? -4.664 1.479 -0.634 1 84.94 129 THR A C 1
ATOM 1002 O O . THR A 1 129 ? -5.621 1.531 0.137 1 84.94 129 THR A O 1
ATOM 1005 N N . ARG A 1 130 ? -3.43 1.475 -0.323 1 86.88 130 ARG A N 1
ATOM 1006 C CA . ARG A 1 130 ? -3.113 1.689 1.086 1 86.88 130 ARG A CA 1
ATOM 1007 C C . ARG A 1 130 ? -3.488 3.102 1.521 1 86.88 130 ARG A C 1
ATOM 1009 O O . ARG A 1 130 ? -3.07 4.082 0.901 1 86.88 130 ARG A O 1
ATOM 1016 N N . LEU A 1 131 ? -4.379 3.074 2.449 1 89.19 131 LEU A N 1
ATOM 1017 C CA . LEU A 1 131 ? -4.734 4.348 3.066 1 89.19 131 LEU A CA 1
ATOM 1018 C C . LEU A 1 131 ? -4.367 4.355 4.547 1 89.19 131 LEU A C 1
ATOM 1020 O O . LEU A 1 131 ? -4.891 3.555 5.324 1 89.19 131 LEU A O 1
ATOM 1024 N N . GLN A 1 132 ? -3.377 5.195 4.863 1 94.06 132 GLN A N 1
ATOM 1025 C CA . GLN A 1 132 ? -2.932 5.312 6.25 1 94.06 132 GLN A CA 1
ATOM 1026 C C . GLN A 1 132 ? -3.5 6.566 6.906 1 94.06 132 GLN A C 1
ATOM 1028 O O . GLN A 1 132 ? -3.359 7.668 6.375 1 94.06 132 GLN A O 1
ATOM 1033 N N . PHE A 1 133 ? -4.168 6.359 8.078 1 95.94 133 PHE A N 1
ATOM 1034 C CA . PHE A 1 133 ? -4.727 7.449 8.867 1 95.94 133 PHE A CA 1
ATOM 1035 C C . PHE A 1 133 ? -3.893 7.688 10.117 1 95.94 133 PHE A C 1
ATOM 1037 O O . PHE A 1 133 ? -3.43 6.738 10.758 1 95.94 133 PHE A O 1
ATOM 1044 N N . PHE A 1 134 ? -3.768 8.977 10.484 1 97 134 PHE A N 1
ATOM 1045 C CA . PHE A 1 134 ? -2.945 9.328 11.633 1 97 134 PHE A CA 1
ATOM 1046 C C . PHE A 1 134 ? -3.705 10.258 12.578 1 97 134 PHE A C 1
ATOM 1048 O O . PHE A 1 134 ? -4.602 10.984 12.148 1 97 134 PHE A O 1
ATOM 1055 N N . THR A 1 135 ? -3.369 10.211 13.797 1 96.38 135 THR A N 1
ATOM 1056 C CA . THR A 1 135 ? -3.842 11.156 14.805 1 96.38 135 THR A CA 1
ATOM 1057 C C . THR A 1 135 ? -2.666 11.82 15.516 1 96.38 135 THR A C 1
ATOM 1059 O O . THR A 1 135 ? -1.561 11.273 15.539 1 96.38 135 THR A O 1
ATOM 1062 N N . PHE A 1 136 ? -2.934 13.008 15.945 1 95 136 PHE A N 1
ATOM 1063 C CA . PHE A 1 136 ? -1.989 13.695 16.812 1 95 136 PHE A CA 1
ATOM 1064 C C . PHE A 1 136 ? -2.557 13.844 18.219 1 95 136 PHE A C 1
ATOM 1066 O O . PHE A 1 136 ? -3.678 14.328 18.391 1 95 136 PHE A O 1
ATOM 1073 N N . ALA A 1 137 ? -1.835 13.398 19.172 1 87.62 137 ALA A N 1
ATOM 1074 C CA . ALA A 1 137 ? -2.285 13.43 20.562 1 87.62 137 ALA A CA 1
ATOM 1075 C C . ALA A 1 137 ? -2.791 14.812 20.938 1 87.62 137 ALA A C 1
ATOM 1077 O O . ALA A 1 137 ? -3.764 14.945 21.688 1 87.62 137 ALA A O 1
ATOM 1078 N N . GLU A 1 138 ? -2.174 15.875 20.5 1 83.56 138 GLU A N 1
ATOM 1079 C CA . GLU A 1 138 ? -2.494 17.25 20.906 1 83.56 138 GLU A CA 1
ATOM 1080 C C . GLU A 1 138 ? -3.75 17.75 20.188 1 83.56 138 GLU A C 1
ATOM 1082 O O . GLU A 1 138 ? -4.375 18.719 20.625 1 83.56 138 GLU A O 1
ATOM 1087 N N . LEU A 1 139 ? -4.051 17.078 19.078 1 82.62 139 LEU A N 1
ATOM 1088 C CA . LEU A 1 139 ? -5.188 17.562 18.297 1 82.62 139 LEU A CA 1
ATOM 1089 C C . LEU A 1 139 ? -6.391 16.641 18.469 1 82.62 139 LEU A C 1
ATOM 1091 O O . LEU A 1 139 ? -7.477 16.938 17.953 1 82.62 139 LEU A O 1
ATOM 1095 N N . SER A 1 140 ? -6.207 15.461 19.062 1 71.62 140 SER A N 1
ATOM 1096 C CA . SER A 1 140 ? -7.293 14.508 19.234 1 71.62 140 SER A CA 1
ATOM 1097 C C . SER A 1 140 ? -8.383 15.07 20.141 1 71.62 140 SER A C 1
ATOM 1099 O O . SER A 1 140 ? -8.086 15.711 21.156 1 71.62 140 SER A O 1
ATOM 1101 N N . PRO A 1 141 ? -9.609 15.156 19.656 1 58.91 141 PRO A N 1
ATOM 1102 C CA . PRO A 1 141 ? -10.688 15.625 20.531 1 58.91 141 PRO A CA 1
ATOM 1103 C C . PRO A 1 141 ? -10.734 14.867 21.875 1 58.91 141 PRO A C 1
ATOM 1105 O O . PRO A 1 141 ? -10.398 13.688 21.922 1 58.91 141 PRO A O 1
ATOM 1108 N N . GLU A 1 142 ? -10.234 15.453 23.016 1 50.59 142 GLU A N 1
ATOM 1109 C CA . GLU A 1 142 ? -10.508 14.828 24.297 1 50.59 142 GLU A CA 1
ATOM 1110 C C . GLU A 1 142 ? -11.836 14.094 24.281 1 50.59 142 GLU A C 1
ATOM 1112 O O . GLU A 1 142 ? -12.859 14.648 23.891 1 50.59 142 GLU A O 1
ATOM 1117 N N . SER A 1 143 ? -11.898 12.781 24.047 1 40.09 143 SER A N 1
ATOM 1118 C CA . SER A 1 143 ? -13.102 12.234 24.672 1 40.09 143 SER A CA 1
ATOM 1119 C C . SER A 1 143 ? -13.242 12.719 26.109 1 40.09 143 SER A C 1
ATOM 1121 O O . SER A 1 143 ? -12.242 12.875 26.828 1 40.09 143 SER A O 1
ATOM 1123 N N . MET B 1 1 ? -68.75 92.875 -5.285 1 29.38 1 MET B N 1
ATOM 1124 C CA . MET B 1 1 ? -68.062 93.062 -4.027 1 29.38 1 MET B CA 1
ATOM 1125 C C . MET B 1 1 ? -68.25 91.875 -3.07 1 29.38 1 MET B C 1
ATOM 1127 O O . MET B 1 1 ? -69.375 91.5 -2.814 1 29.38 1 MET B O 1
ATOM 1131 N N . VAL B 1 2 ? -67.188 91.062 -2.908 1 34.28 2 VAL B N 1
ATOM 1132 C CA . VAL B 1 2 ? -66.875 89.688 -2.658 1 34.28 2 VAL B CA 1
ATOM 1133 C C . VAL B 1 2 ? -67.125 89.312 -1.184 1 34.28 2 VAL B C 1
ATOM 1135 O O . VAL B 1 2 ? -66.375 89.812 -0.314 1 34.28 2 VAL B O 1
ATOM 1138 N N . GLN B 1 3 ? -68.25 89.625 -0.612 1 32.88 3 GLN B N 1
ATOM 1139 C CA . GLN B 1 3 ? -68.125 89.75 0.836 1 32.88 3 GLN B CA 1
ATOM 1140 C C . GLN B 1 3 ? -67.75 88.375 1.481 1 32.88 3 GLN B C 1
ATOM 1142 O O . GLN B 1 3 ? -68.438 87.375 1.257 1 32.88 3 GLN B O 1
ATOM 1147 N N . PRO B 1 4 ? -66.5 88.25 2 1 35.09 4 PRO B N 1
ATOM 1148 C CA . PRO B 1 4 ? -65.688 87.125 2.398 1 35.09 4 PRO B CA 1
ATOM 1149 C C . PRO B 1 4 ? -66.125 86.438 3.674 1 35.09 4 PRO B C 1
ATOM 1151 O O . PRO B 1 4 ? -66.312 87.125 4.711 1 35.09 4 PRO B O 1
ATOM 1154 N N . GLN B 1 5 ? -67.188 85.625 3.521 1 35.69 5 GLN B N 1
ATOM 1155 C CA . GLN B 1 5 ? -67.812 85.125 4.742 1 35.69 5 GLN B CA 1
ATOM 1156 C C . GLN B 1 5 ? -66.75 84.5 5.668 1 35.69 5 GLN B C 1
ATOM 1158 O O . GLN B 1 5 ? -65.75 83.938 5.203 1 35.69 5 GLN B O 1
ATOM 1163 N N . PRO B 1 6 ? -66.938 84.625 7.023 1 29.33 6 PRO B N 1
ATOM 1164 C CA . PRO B 1 6 ? -66.062 84.5 8.211 1 29.33 6 PRO B CA 1
ATOM 1165 C C . PRO B 1 6 ? -65.562 83.062 8.453 1 29.33 6 PRO B C 1
ATOM 1167 O O . PRO B 1 6 ? -66.188 82.125 7.965 1 29.33 6 PRO B O 1
ATOM 1170 N N . ASN B 1 7 ? -64.312 82.812 9.094 1 29.62 7 ASN B N 1
ATOM 1171 C CA . ASN B 1 7 ? -63.156 82 9.383 1 29.62 7 ASN B CA 1
ATOM 1172 C C . ASN B 1 7 ? -63.406 81 10.469 1 29.62 7 ASN B C 1
ATOM 1174 O O . ASN B 1 7 ? -63.125 81.25 11.641 1 29.62 7 ASN B O 1
ATOM 1178 N N . LEU B 1 8 ? -64.688 80.438 10.648 1 29.64 8 LEU B N 1
ATOM 1179 C CA . LEU B 1 8 ? -64.938 79.812 11.961 1 29.64 8 LEU B CA 1
ATOM 1180 C C . LEU B 1 8 ? -63.906 78.688 12.234 1 29.64 8 LEU B C 1
ATOM 1182 O O . LEU B 1 8 ? -63.812 77.75 11.445 1 29.64 8 LEU B O 1
ATOM 1186 N N . ALA B 1 9 ? -62.906 78.938 13.133 1 28.73 9 ALA B N 1
ATOM 1187 C CA . ALA B 1 9 ? -61.625 78.312 13.57 1 28.73 9 ALA B CA 1
ATOM 1188 C C . ALA B 1 9 ? -61.844 77.062 14.359 1 28.73 9 ALA B C 1
ATOM 1190 O O . ALA B 1 9 ? -62.375 77.062 15.477 1 28.73 9 ALA B O 1
ATOM 1191 N N . ALA B 1 10 ? -62.406 76 13.719 1 28.58 10 ALA B N 1
ATOM 1192 C CA . ALA B 1 10 ? -62.781 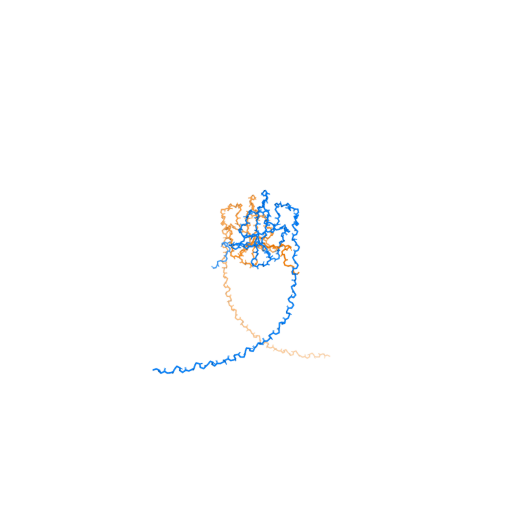74.812 14.453 1 28.58 10 ALA B CA 1
ATOM 1193 C C . ALA B 1 10 ? -61.594 74.188 15.211 1 28.58 10 ALA B C 1
ATOM 1195 O O . ALA B 1 10 ? -60.5 74.125 14.656 1 28.58 10 ALA B O 1
ATOM 1196 N N . ASP B 1 11 ? -61.406 74.312 16.594 1 26.66 11 ASP B N 1
ATOM 1197 C CA . ASP B 1 11 ? -60.5 74.062 17.703 1 26.66 11 ASP B CA 1
ATOM 1198 C C . ASP B 1 11 ? -60.219 72.562 17.859 1 26.66 11 ASP B C 1
ATOM 1200 O O . ASP B 1 11 ? -61 71.875 18.516 1 26.66 11 ASP B O 1
ATOM 1204 N N . ASP B 1 12 ? -59.969 71.75 16.797 1 27.2 12 ASP B N 1
ATOM 1205 C CA . ASP B 1 12 ? -59.875 70.312 16.938 1 27.2 12 ASP B CA 1
ATOM 1206 C C . ASP B 1 12 ? -58.812 69.938 17.984 1 27.2 12 ASP B C 1
ATOM 1208 O O . ASP B 1 12 ? -57.625 70.25 17.828 1 27.2 12 ASP B O 1
ATOM 1212 N N . THR B 1 13 ? -59.094 69.812 19.312 1 27.47 13 THR B N 1
ATOM 1213 C CA . THR B 1 13 ? -58.406 69.5 20.547 1 27.47 13 THR B CA 1
ATOM 1214 C C . THR B 1 13 ? -57.75 68.125 20.453 1 27.47 13 THR B C 1
ATOM 1216 O O . THR B 1 13 ? -58.438 67.062 20.484 1 27.47 13 THR B O 1
ATOM 1219 N N . GLN B 1 14 ? -56.844 67.812 19.484 1 24.86 14 GLN B N 1
ATOM 1220 C CA . GLN B 1 14 ? -56.25 66.5 19.281 1 24.86 14 GLN B CA 1
ATOM 1221 C C . GLN B 1 14 ? -55.531 66 20.562 1 24.86 14 GLN B C 1
ATOM 1223 O O . GLN B 1 14 ? -54.719 66.75 21.125 1 24.86 14 GLN B O 1
ATOM 1228 N N . ASN B 1 15 ? -56.156 65.062 21.328 1 26.16 15 ASN B N 1
ATOM 1229 C CA . ASN B 1 15 ? -55.781 64.438 22.578 1 26.16 15 ASN B CA 1
ATOM 1230 C C . ASN B 1 15 ? -54.406 63.75 22.5 1 26.16 15 ASN B C 1
ATOM 1232 O O . ASN B 1 15 ? -54.219 62.844 21.703 1 26.16 15 ASN B O 1
ATOM 1236 N N . ASP B 1 16 ? -53.25 64.5 22.641 1 27.2 16 ASP B N 1
ATOM 1237 C CA . ASP B 1 16 ? -51.844 64.062 22.594 1 27.2 16 ASP B CA 1
ATOM 1238 C C . ASP B 1 16 ? -51.531 63.031 23.625 1 27.2 16 ASP B C 1
ATOM 1240 O O . ASP B 1 16 ? -51.469 63.312 24.828 1 27.2 16 ASP B O 1
ATOM 1244 N N . VAL B 1 17 ? -52.188 61.781 23.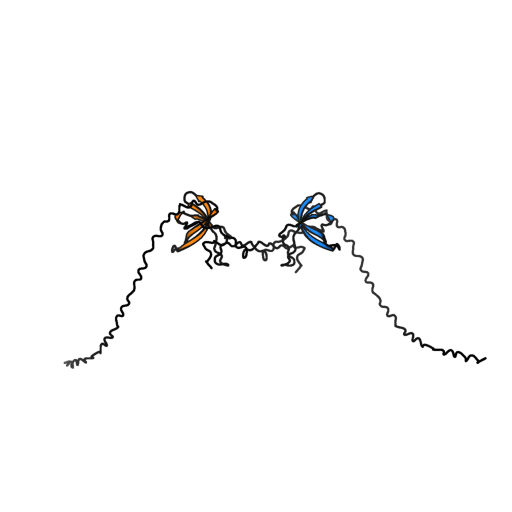516 1 28.8 17 VAL B N 1
ATOM 1245 C CA . VAL B 1 17 ? -51.938 60.75 24.516 1 28.8 17 VAL B CA 1
ATOM 1246 C C . VAL B 1 17 ? -50.438 60.531 24.688 1 28.8 17 VAL B C 1
ATOM 1248 O O . VAL B 1 17 ? -49.75 60.25 23.719 1 28.8 17 VAL B O 1
ATOM 1251 N N . MET B 1 18 ? -49.75 61.188 25.625 1 29.89 18 MET B N 1
ATOM 1252 C CA . MET B 1 18 ? -48.344 61.219 26.062 1 29.89 18 MET B CA 1
ATOM 1253 C C . MET B 1 18 ? -47.906 59.812 26.484 1 29.89 18 MET B C 1
ATOM 1255 O O . MET B 1 18 ? -48.312 59.312 27.531 1 29.89 18 MET B O 1
ATOM 1259 N N . THR B 1 19 ? -47.969 58.781 25.641 1 29.31 19 THR B N 1
ATOM 1260 C CA . THR B 1 19 ? -47.625 57.469 26.125 1 29.31 19 THR B CA 1
ATOM 1261 C C . THR B 1 19 ? -46.219 57.469 26.75 1 29.31 19 THR B C 1
ATOM 1263 O O . THR B 1 19 ? -45.25 57.875 26.125 1 29.31 19 THR B O 1
ATOM 1266 N N . THR B 1 20 ? -46.062 57.625 28.047 1 29.56 20 THR B N 1
ATOM 1267 C CA . THR B 1 20 ? -44.875 57.656 28.875 1 29.56 20 THR B CA 1
ATOM 1268 C C . THR B 1 20 ? -44.094 56.344 28.75 1 29.56 20 THR B C 1
ATOM 1270 O O . THR B 1 20 ? -44.562 55.281 29.156 1 29.56 20 THR B O 1
ATOM 1273 N N . ARG B 1 21 ? -43.438 56 27.688 1 34.19 21 ARG B N 1
ATOM 1274 C CA . ARG B 1 21 ? -42.75 54.719 27.547 1 34.19 21 ARG B CA 1
ATOM 1275 C C . ARG B 1 21 ? -41.656 54.562 28.625 1 34.19 21 ARG B C 1
ATOM 1277 O O . ARG B 1 21 ? -40.812 55.469 28.766 1 34.19 21 ARG B O 1
ATOM 1284 N N . PRO B 1 22 ? -41.844 53.781 29.688 1 31.81 22 PRO B N 1
ATOM 1285 C CA . PRO B 1 22 ? -40.875 53.656 30.781 1 31.81 22 PRO B CA 1
ATOM 1286 C C . PRO B 1 22 ? -39.469 53.375 30.281 1 31.81 22 PRO B C 1
ATOM 1288 O O . PRO B 1 22 ? -39.281 52.719 29.25 1 31.81 22 PRO B O 1
ATOM 1291 N N . THR B 1 23 ? -38.531 54.281 30.422 1 27.55 23 THR B N 1
ATOM 1292 C CA . THR B 1 23 ? -37.125 54.219 30.047 1 27.55 23 THR B CA 1
ATOM 1293 C C . THR B 1 23 ? -36.406 53.062 30.75 1 27.55 23 THR B C 1
ATOM 1295 O O . THR B 1 23 ? -36.219 53.062 31.969 1 27.55 23 THR B O 1
ATOM 1298 N N . GLY B 1 24 ? -36.938 51.812 30.641 1 27.44 24 GLY B N 1
ATOM 1299 C CA . GLY B 1 24 ? -36.281 50.719 31.297 1 27.44 24 GLY B CA 1
ATOM 1300 C C . GLY B 1 24 ? -34.781 50.719 31.156 1 27.44 24 GLY B C 1
ATOM 1301 O O . GLY B 1 24 ? -34.25 51.062 30.094 1 27.44 24 GLY B O 1
ATOM 1302 N N . ASP B 1 25 ? -34.031 51.125 32.25 1 27.14 25 ASP B N 1
ATOM 1303 C CA . ASP B 1 25 ? -32.594 51.25 32.469 1 27.14 25 ASP B CA 1
ATOM 1304 C C . ASP B 1 25 ? -31.859 50 31.984 1 27.14 25 ASP B C 1
ATOM 1306 O O . ASP B 1 25 ? -32.062 48.906 32.531 1 27.14 25 ASP B O 1
ATOM 1310 N N . ASP B 1 26 ? -31.875 49.688 30.703 1 29.47 26 ASP B N 1
ATOM 1311 C CA . ASP B 1 26 ? -31.062 48.562 30.219 1 29.47 26 ASP B CA 1
ATOM 1312 C C . ASP B 1 26 ? -29.625 48.688 30.719 1 29.47 26 ASP B C 1
ATOM 1314 O O . ASP B 1 26 ? -28.875 49.562 30.297 1 29.47 26 ASP B O 1
ATOM 1318 N N . THR B 1 27 ? -29.375 48.562 32.062 1 29.31 27 THR B N 1
ATOM 1319 C CA . THR B 1 27 ? -28.016 48.469 32.562 1 29.31 27 THR B CA 1
ATOM 1320 C C . THR B 1 27 ? -27.188 47.531 31.688 1 29.31 27 THR B C 1
ATOM 1322 O O . THR B 1 27 ? -27.484 46.312 31.609 1 29.31 27 THR B O 1
ATOM 1325 N N . GLN B 1 28 ? -26.75 48 30.516 1 27.73 28 GLN B N 1
ATOM 1326 C CA . GLN B 1 28 ? -25.75 47.312 29.703 1 27.73 28 GLN B CA 1
ATOM 1327 C C . GLN B 1 28 ? -24.562 46.844 30.531 1 27.73 28 GLN B C 1
ATOM 1329 O O . GLN B 1 28 ? -23.797 47.688 31.016 1 27.73 28 GLN B O 1
ATOM 1334 N N . ASN B 1 29 ? -24.812 45.938 31.469 1 27.98 29 ASN B N 1
ATOM 1335 C CA . ASN B 1 29 ? -23.609 45.406 32.125 1 27.98 29 ASN B CA 1
ATOM 1336 C C . ASN B 1 29 ? -22.484 45.156 31.109 1 27.98 29 ASN B C 1
ATOM 1338 O O . ASN B 1 29 ? -22.641 44.312 30.203 1 27.98 29 ASN B O 1
ATOM 1342 N N . ASP B 1 30 ? -21.797 46.219 30.688 1 28.23 30 ASP B N 1
ATOM 1343 C CA . ASP B 1 30 ? -20.547 46.125 29.953 1 28.23 30 ASP B CA 1
ATOM 1344 C C . ASP B 1 30 ? -19.609 45.094 30.547 1 28.23 30 ASP B C 1
ATOM 1346 O O . ASP B 1 30 ? -19.109 45.25 31.656 1 28.23 30 ASP B O 1
ATOM 1350 N N . VAL B 1 31 ? -20.047 43.781 30.516 1 32.47 31 VAL B N 1
ATOM 1351 C CA . VAL B 1 31 ? -19.047 42.812 30.859 1 32.47 31 VAL B CA 1
ATOM 1352 C C . VAL B 1 31 ? -17.703 43.188 30.234 1 32.47 31 VAL B C 1
ATOM 1354 O O . VAL B 1 31 ? -17.594 43.344 29.016 1 32.47 31 VAL B O 1
ATOM 1357 N N . GLU B 1 32 ? -17 44.062 30.875 1 28.5 32 GLU B N 1
ATOM 1358 C CA . GLU B 1 32 ? -15.617 44.344 30.516 1 28.5 32 GLU B CA 1
ATOM 1359 C C . GLU B 1 32 ? -14.906 43.062 30.062 1 28.5 32 GLU B C 1
ATOM 1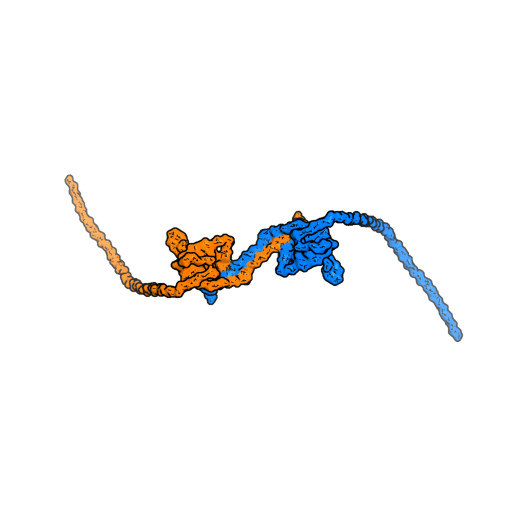361 O O . GLU B 1 32 ? -14.758 42.125 30.844 1 28.5 32 GLU B O 1
ATOM 1366 N N . ILE B 1 33 ? -15.133 42.625 28.812 1 32.25 33 ILE B N 1
ATOM 1367 C CA . ILE B 1 33 ? -14.219 41.656 28.203 1 32.25 33 ILE B CA 1
ATOM 1368 C C . ILE B 1 33 ? -12.797 41.969 28.656 1 32.25 33 ILE B C 1
ATOM 1370 O O . ILE B 1 33 ? -12.25 43.031 28.375 1 32.25 33 ILE B O 1
ATOM 1374 N N . THR B 1 34 ? -12.484 41.625 29.891 1 29.59 34 THR B N 1
ATOM 1375 C CA . THR B 1 34 ? -11.109 41.719 30.359 1 29.59 34 THR B CA 1
ATOM 1376 C C . THR B 1 34 ? -10.133 41.562 29.188 1 29.59 34 THR B C 1
ATOM 1378 O O . THR B 1 34 ? -10.305 40.656 28.359 1 29.59 34 THR B O 1
ATOM 1381 N N . ALA B 1 35 ? -9.445 42.562 28.734 1 28.73 35 ALA B N 1
ATOM 1382 C CA . ALA B 1 35 ? -8.289 42.688 27.859 1 28.73 35 ALA B CA 1
ATOM 1383 C C . ALA B 1 35 ? -7.441 41.438 27.844 1 28.73 35 ALA B C 1
ATOM 1385 O O . ALA B 1 35 ? -7.348 40.719 28.859 1 28.73 35 ALA B O 1
ATOM 1386 N N . ASP B 1 36 ? -7.184 40.844 26.656 1 31.3 36 ASP B N 1
ATOM 1387 C CA . ASP B 1 36 ? -6.426 39.75 26.109 1 31.3 36 ASP B CA 1
ATOM 1388 C C . ASP B 1 36 ? -5.074 39.594 26.797 1 31.3 36 ASP B C 1
ATOM 1390 O O . ASP B 1 36 ? -4.305 40.562 26.891 1 31.3 36 ASP B O 1
ATOM 1394 N N . ARG B 1 37 ? -4.941 38.875 27.875 1 33.78 37 ARG B N 1
ATOM 1395 C CA . ARG B 1 37 ? -3.607 38.562 28.391 1 33.78 37 ARG B CA 1
ATOM 1396 C C . ARG B 1 37 ? -2.59 38.469 27.266 1 33.78 37 ARG B C 1
ATOM 1398 O O . ARG B 1 37 ? -2.854 37.812 26.25 1 33.78 37 ARG B O 1
ATOM 1405 N N . PRO B 1 38 ? -1.711 39.469 27.047 1 35.66 38 PRO B N 1
ATOM 1406 C CA . PRO B 1 38 ? -0.704 39.281 26 1 35.66 38 PRO B CA 1
ATOM 1407 C C . PRO B 1 38 ? -0.307 37.812 25.844 1 35.66 38 PRO B C 1
ATOM 1409 O O . PRO B 1 38 ? -0.265 37.062 26.844 1 35.66 38 PRO B O 1
ATOM 1412 N N . VAL B 1 39 ? -0.777 37.125 24.891 1 35.09 39 VAL B N 1
ATOM 1413 C CA . VAL B 1 39 ? -0.089 35.875 24.547 1 35.09 39 VAL B CA 1
ATOM 1414 C C . VAL B 1 39 ? 1.388 36 24.922 1 35.09 39 VAL B C 1
ATOM 1416 O O . VAL B 1 39 ? 2.09 36.875 24.453 1 35.09 39 VAL B O 1
ATOM 1419 N N . ALA B 1 40 ? 1.772 36 26.125 1 35.12 40 ALA B N 1
ATOM 1420 C CA . ALA B 1 40 ? 3.182 35.906 26.484 1 35.12 40 ALA B CA 1
ATOM 1421 C C . ALA B 1 40 ? 3.992 35.25 25.375 1 35.12 40 ALA B C 1
ATOM 1423 O O . ALA B 1 40 ? 3.539 34.281 24.75 1 35.12 40 ALA B O 1
ATOM 1424 N N . ASP B 1 41 ? 4.664 36.031 24.609 1 36.94 41 ASP B N 1
ATOM 1425 C CA . ASP B 1 41 ? 5.781 35.625 23.766 1 36.94 41 ASP B CA 1
ATOM 1426 C C . ASP B 1 41 ? 6.559 34.469 24.422 1 36.94 41 ASP B C 1
ATOM 1428 O O . ASP B 1 41 ? 7.488 34.719 25.188 1 36.94 41 ASP B O 1
ATOM 1432 N N . VAL B 1 42 ? 5.977 33.656 25.281 1 35.81 42 VAL B N 1
ATOM 1433 C CA . VAL B 1 42 ? 6.836 32.531 25.594 1 35.81 42 VAL B CA 1
ATOM 1434 C C . VAL B 1 42 ? 7.766 32.25 24.422 1 35.81 42 VAL B C 1
ATOM 1436 O O . VAL B 1 42 ? 7.324 31.766 23.375 1 35.81 42 VAL B O 1
ATOM 1439 N N . HIS B 1 43 ? 8.562 33.188 24.078 1 37.94 43 HIS B N 1
ATOM 1440 C CA . HIS B 1 43 ? 9.727 32.781 23.281 1 37.94 43 HIS B CA 1
ATOM 1441 C C . HIS B 1 43 ? 10.109 31.344 23.594 1 37.94 43 HIS B C 1
ATOM 1443 O O . HIS B 1 43 ? 10.781 31.078 24.594 1 37.94 43 HIS B O 1
ATOM 1449 N N . GLN B 1 44 ? 9.203 30.453 23.766 1 41.44 44 GLN B N 1
ATOM 1450 C CA . GLN B 1 44 ? 9.719 29.078 23.828 1 41.44 44 GLN B CA 1
ATOM 1451 C C . GLN B 1 44 ? 11.109 29 23.219 1 41.44 44 GLN B C 1
ATOM 1453 O O . GLN B 1 44 ? 11.398 29.656 22.219 1 41.44 44 GLN B O 1
ATOM 1458 N N . ALA B 1 45 ? 12.148 28.781 23.859 1 42.94 45 ALA B N 1
ATOM 1459 C CA . ALA B 1 45 ? 13.453 28.469 23.281 1 42.94 45 ALA B CA 1
ATOM 1460 C C . ALA B 1 45 ? 13.32 28.125 21.797 1 42.94 45 ALA B C 1
ATOM 1462 O O . ALA B 1 45 ? 12.32 27.547 21.375 1 42.94 45 ALA B O 1
ATOM 1463 N N . ALA B 1 46 ? 13.617 29.047 20.875 1 49.91 46 ALA B N 1
ATOM 1464 C CA . ALA B 1 46 ? 13.617 28.797 19.438 1 49.91 46 ALA B CA 1
ATOM 1465 C C . ALA B 1 46 ? 13.664 27.297 19.156 1 49.91 46 ALA B C 1
ATOM 1467 O O . ALA B 1 46 ? 14.672 26.641 19.406 1 49.91 46 ALA B O 1
ATOM 1468 N N . ASP B 1 47 ? 12.609 26.594 19.547 1 61.16 47 ASP B N 1
ATOM 1469 C CA . ASP B 1 47 ? 12.664 25.172 19.266 1 61.16 47 ASP B CA 1
ATOM 1470 C C . ASP B 1 47 ? 13.469 24.891 18 1 61.16 47 ASP B C 1
ATOM 1472 O O . ASP B 1 47 ? 13.25 25.531 16.969 1 61.16 47 ASP B O 1
ATOM 1476 N N . GLU B 1 48 ? 14.695 24.547 18.25 1 84.88 48 GLU B N 1
ATOM 1477 C CA . GLU B 1 48 ? 15.484 24.094 17.125 1 84.88 48 GLU B CA 1
ATOM 1478 C C . GLU B 1 48 ? 14.742 23 16.344 1 84.88 48 GLU B C 1
ATOM 1480 O O . GLU B 1 48 ? 14.359 21.984 16.906 1 84.88 48 GLU B O 1
ATOM 1485 N N . TYR B 1 49 ? 14.211 23.531 15.289 1 93.88 49 TYR B N 1
ATOM 1486 C CA . TYR B 1 49 ? 13.562 22.578 14.391 1 93.88 49 TYR B CA 1
ATOM 1487 C C . TYR B 1 49 ? 14.602 21.766 13.625 1 93.88 49 TYR B C 1
ATOM 1489 O O . TYR B 1 49 ? 15.672 22.281 13.289 1 93.88 49 TYR B O 1
ATOM 1497 N N . GLN B 1 50 ? 14.273 20.5 13.531 1 95 50 GLN B N 1
ATOM 1498 C CA . GLN B 1 50 ? 15.086 19.641 12.688 1 95 50 GLN B CA 1
ATOM 1499 C C . GLN B 1 50 ? 14.227 18.844 11.719 1 95 50 GLN B C 1
ATOM 1501 O O . GLN B 1 50 ? 13.008 18.75 11.898 1 95 50 GLN B O 1
ATOM 1506 N N . CYS B 1 51 ? 14.867 18.219 10.773 1 96.62 51 CYS B N 1
ATOM 1507 C CA . CYS B 1 51 ? 14.156 17.344 9.844 1 96.62 51 CYS B CA 1
ATOM 1508 C C . CYS B 1 51 ? 13.453 16.219 10.578 1 96.62 51 CYS B C 1
ATOM 1510 O O . CYS B 1 51 ? 14.023 15.617 11.492 1 96.62 51 CYS B O 1
ATOM 1512 N N . GLY B 1 52 ? 12.211 16.031 10.203 1 97.5 52 GLY B N 1
ATOM 1513 C CA . GLY B 1 52 ? 11.453 14.969 10.828 1 97.5 52 GLY B CA 1
ATOM 1514 C C . GLY B 1 52 ? 10.508 15.461 11.906 1 97.5 52 GLY B C 1
ATOM 1515 O O . GLY B 1 52 ? 9.586 14.75 12.312 1 97.5 52 GLY B O 1
ATOM 1516 N N . ASP B 1 53 ? 10.727 16.672 12.336 1 97.25 53 ASP B N 1
ATOM 1517 C CA . ASP B 1 53 ? 9.812 17.25 13.32 1 97.25 53 ASP B CA 1
ATOM 1518 C C . ASP B 1 53 ? 8.453 17.562 12.688 1 97.25 53 ASP B C 1
ATOM 1520 O O . ASP B 1 53 ? 8.383 18.016 11.547 1 97.25 53 ASP B O 1
ATOM 1524 N N . PHE B 1 54 ? 7.488 17.266 13.477 1 98 54 PHE B N 1
ATOM 1525 C CA . PHE B 1 54 ? 6.16 17.719 13.062 1 98 54 PHE B CA 1
ATOM 1526 C C . PHE B 1 54 ? 5.812 19.047 13.711 1 98 54 PHE B C 1
ATOM 1528 O O . PHE B 1 54 ? 6.129 19.281 14.883 1 98 54 PHE B O 1
ATOM 1535 N N . VAL B 1 55 ? 5.086 19.953 12.914 1 97.75 55 VAL B N 1
ATOM 1536 C CA . VAL B 1 55 ? 4.801 21.297 13.398 1 97.75 55 VAL B CA 1
ATOM 1537 C C . VAL B 1 55 ? 3.379 21.703 13.008 1 97.75 55 VAL B C 1
ATOM 1539 O O . VAL B 1 55 ? 2.824 21.172 12.039 1 97.75 55 VAL B O 1
ATOM 1542 N N . LEU B 1 56 ? 2.83 22.516 13.797 1 97.31 56 LEU B N 1
ATOM 1543 C CA . LEU B 1 56 ? 1.599 23.234 13.477 1 97.31 56 LEU B CA 1
ATOM 1544 C C . LEU B 1 56 ? 1.903 24.594 12.859 1 97.31 56 LEU B C 1
ATOM 1546 O O . LEU B 1 56 ? 2.693 25.359 13.406 1 97.31 56 LEU B O 1
ATOM 1550 N N . VAL B 1 57 ? 1.275 24.891 11.766 1 97.19 57 VAL B N 1
ATOM 1551 C CA . VAL B 1 57 ? 1.603 26.094 11.008 1 97.19 57 VAL B CA 1
ATOM 1552 C C . VAL B 1 57 ? 0.339 26.922 10.789 1 97.19 57 VAL B C 1
ATOM 1554 O O . VAL B 1 57 ? -0.706 26.391 10.414 1 97.19 57 VAL B O 1
ATOM 1557 N N . ASN B 1 58 ? 0.445 28.203 10.938 1 96.5 58 ASN B N 1
ATOM 1558 C CA . ASN B 1 58 ? -0.604 29.141 10.547 1 96.5 58 ASN B CA 1
ATOM 1559 C C . ASN B 1 58 ? -0.429 29.609 9.109 1 96.5 58 ASN B C 1
ATOM 1561 O O . ASN B 1 58 ? 0.623 30.141 8.742 1 96.5 58 ASN B O 1
ATOM 1565 N N . ILE B 1 59 ? -1.426 29.391 8.336 1 95 59 ILE B N 1
ATOM 1566 C CA . ILE B 1 59 ? -1.385 29.859 6.953 1 95 59 ILE B CA 1
ATOM 1567 C C . ILE B 1 59 ? -2.57 30.781 6.684 1 95 59 ILE B C 1
ATOM 1569 O O . ILE B 1 59 ? -3.705 30.469 7.051 1 95 59 ILE B O 1
ATOM 1573 N N . SER B 1 60 ? -2.314 31.875 6.074 1 92.31 60 SER B N 1
ATOM 1574 C CA . SER B 1 60 ? -3.371 32.781 5.641 1 92.31 60 SER B CA 1
ATOM 1575 C C . SER B 1 60 ? -3.988 32.344 4.324 1 92.31 60 SER B C 1
ATOM 1577 O O . SER B 1 60 ? -3.281 32.156 3.33 1 92.31 60 SER B O 1
ATOM 1579 N N . VAL B 1 61 ? -5.293 32.094 4.379 1 89 61 VAL B N 1
ATOM 1580 C CA . VAL B 1 61 ? -5.949 31.562 3.184 1 89 61 VAL B CA 1
ATOM 1581 C C . VAL B 1 61 ? -7.039 32.531 2.73 1 89 61 VAL B C 1
ATOM 1583 O O . VAL B 1 61 ? -7.738 33.125 3.559 1 89 61 VAL B O 1
ATO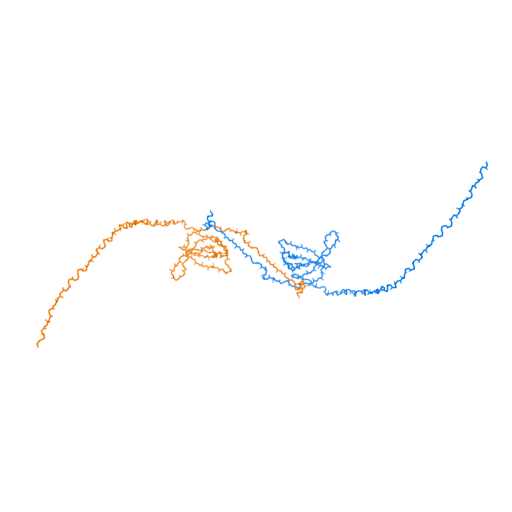M 1586 N N . GLY B 1 62 ? -7.199 32.562 1.455 1 86.12 62 GLY B N 1
ATOM 1587 C CA . GLY B 1 62 ? -8.281 33.312 0.854 1 86.12 62 GLY B CA 1
ATOM 1588 C C . GLY B 1 62 ? -8 34.812 0.775 1 86.12 62 GLY B C 1
ATOM 1589 O O . GLY B 1 62 ? -6.953 35.25 1.233 1 86.12 62 GLY B O 1
ATOM 1590 N N . LYS B 1 63 ? -8.844 35.531 0.089 1 88.88 63 LYS B N 1
ATOM 1591 C CA . LYS B 1 63 ? -8.727 36.969 -0.149 1 88.88 63 LYS B CA 1
ATOM 1592 C C . LYS B 1 63 ? -8.852 37.75 1.154 1 88.88 63 LYS B C 1
ATOM 1594 O O . LYS B 1 63 ? -8.242 38.812 1.305 1 88.88 63 LYS B O 1
ATOM 1599 N N . ARG B 1 64 ? -9.711 37.281 2.113 1 89.88 64 ARG B N 1
ATOM 1600 C CA . ARG B 1 64 ? -9.945 37.969 3.379 1 89.88 64 ARG B CA 1
ATOM 1601 C C . ARG B 1 64 ? -8.828 37.656 4.379 1 89.88 64 ARG B C 1
ATOM 1603 O O . ARG B 1 64 ? -8.82 38.188 5.48 1 89.88 64 ARG B O 1
ATOM 1610 N N . GLY B 1 65 ? -7.945 36.781 4.148 1 89.62 65 GLY B N 1
ATOM 1611 C CA . GLY B 1 65 ? -6.789 36.5 4.984 1 89.62 65 GLY B CA 1
ATOM 1612 C C . GLY B 1 65 ? -7.125 35.625 6.188 1 89.62 65 GLY B C 1
ATOM 1613 O O . GLY B 1 65 ? -6.617 35.875 7.285 1 89.62 65 GLY B O 1
ATOM 1614 N N . LYS B 1 66 ? -8.125 34.812 6.023 1 91.88 66 LYS B N 1
ATOM 1615 C CA . LYS B 1 66 ? -8.43 33.906 7.129 1 91.88 66 LYS B CA 1
ATOM 1616 C C . LYS B 1 66 ? -7.234 33.031 7.461 1 91.88 66 LYS B C 1
ATOM 1618 O O . LYS B 1 66 ? -6.602 32.469 6.566 1 91.88 66 LYS B O 1
ATOM 1623 N N . ILE B 1 67 ? -6.934 33 8.805 1 93.06 67 ILE B N 1
ATOM 1624 C CA . ILE B 1 67 ? -5.801 32.188 9.258 1 93.06 67 ILE B CA 1
ATOM 1625 C C . ILE B 1 67 ? -6.273 30.797 9.625 1 93.06 67 ILE B C 1
ATOM 1627 O O . ILE B 1 67 ? -7.172 30.641 10.453 1 93.06 67 ILE B O 1
ATOM 1631 N N . LEU B 1 68 ? -5.664 29.812 8.969 1 94.62 68 LEU B N 1
ATOM 1632 C CA . LEU B 1 68 ? -5.969 28.422 9.273 1 94.62 68 LEU B CA 1
ATOM 1633 C C . LEU B 1 68 ? -4.715 27.672 9.734 1 94.62 68 LEU B C 1
ATOM 1635 O O . LEU B 1 68 ? -3.6 28.031 9.352 1 94.62 68 LEU B O 1
ATOM 1639 N N . GLU B 1 69 ? -4.949 26.641 10.523 1 95 69 GLU B N 1
ATOM 1640 C CA . GLU B 1 69 ? -3.852 25.844 11.055 1 95 69 GLU B CA 1
ATOM 1641 C C . GLU B 1 69 ? -3.684 24.547 10.266 1 95 69 GLU B C 1
ATOM 1643 O O . GLU B 1 69 ? -4.66 23.844 10 1 95 69 GLU B O 1
ATOM 1648 N N . TYR B 1 70 ? -2.402 24.234 9.992 1 97.06 70 TYR B N 1
ATOM 1649 C CA . TYR B 1 70 ? -2.041 23.016 9.273 1 97.06 70 TYR B CA 1
ATOM 1650 C C . TYR B 1 70 ? -0.909 22.281 9.977 1 97.06 70 TYR B C 1
ATOM 1652 O O . TYR B 1 70 ? -0.066 22.906 10.633 1 97.06 70 TYR B O 1
ATOM 1660 N N . VAL B 1 71 ? -0.961 21.031 9.812 1 97.81 71 VAL B N 1
ATOM 1661 C CA . VAL B 1 71 ? 0.127 20.219 10.352 1 97.81 71 VAL B CA 1
ATOM 1662 C C . VAL B 1 71 ? 1.024 19.734 9.219 1 97.81 71 VAL B C 1
ATOM 1664 O O . VAL B 1 71 ? 0.535 19.328 8.156 1 97.81 71 VAL B O 1
ATOM 1667 N N . GLY B 1 72 ? 2.328 19.703 9.516 1 98.5 72 GLY B N 1
ATOM 1668 C CA . GLY B 1 72 ? 3.27 19.188 8.531 1 98.5 72 GLY B CA 1
ATOM 1669 C C . GLY B 1 72 ? 4.57 18.703 9.148 1 98.5 72 GLY B C 1
ATOM 1670 O O . GLY B 1 72 ? 4.812 18.906 10.336 1 98.5 72 GLY B O 1
ATOM 1671 N N . GLU B 1 73 ? 5.328 18.031 8.344 1 98.56 73 GLU B N 1
ATOM 1672 C CA . GLU B 1 73 ? 6.648 17.531 8.695 1 98.56 73 GLU B CA 1
ATOM 1673 C C . GLU B 1 73 ? 7.754 18.422 8.133 1 98.56 73 GLU B C 1
ATOM 1675 O O . GLU B 1 73 ? 7.734 18.766 6.953 1 98.56 73 GLU B O 1
ATOM 1680 N N . VAL B 1 74 ? 8.695 18.75 8.945 1 98.44 74 VAL B N 1
ATOM 1681 C CA . VAL B 1 74 ? 9.852 19.516 8.492 1 98.44 74 VAL B CA 1
ATOM 1682 C C . VAL B 1 74 ? 10.75 18.641 7.629 1 98.44 74 VAL B C 1
ATOM 1684 O O . VAL B 1 74 ? 11.281 17.625 8.102 1 98.44 74 VAL B O 1
ATOM 1687 N N . LYS B 1 75 ? 10.961 19.062 6.398 1 98.44 75 LYS B N 1
ATOM 1688 C CA . LYS B 1 75 ? 11.805 18.312 5.477 1 98.44 75 LYS B CA 1
ATOM 1689 C C . LYS B 1 75 ? 13.188 18.922 5.359 1 98.44 75 LYS B C 1
ATOM 1691 O O . LYS B 1 75 ? 14.148 18.25 4.969 1 98.44 75 LYS B O 1
ATOM 1696 N N . ASP B 1 76 ? 13.234 20.234 5.641 1 97.5 76 ASP B N 1
ATOM 1697 C CA . ASP B 1 76 ? 14.516 20.938 5.586 1 97.5 76 ASP B CA 1
ATOM 1698 C C . ASP B 1 76 ? 14.453 22.234 6.371 1 97.5 76 ASP B C 1
ATOM 1700 O O . ASP B 1 76 ? 13.375 22.812 6.57 1 97.5 76 ASP B O 1
ATOM 1704 N N . VAL B 1 77 ? 15.578 22.656 6.891 1 95.75 77 VAL B N 1
ATOM 1705 C CA . VAL B 1 77 ? 15.734 23.938 7.551 1 95.75 77 VAL B CA 1
ATOM 1706 C C . VAL B 1 77 ? 16.688 24.828 6.742 1 95.75 77 VAL B C 1
ATOM 1708 O O . VAL B 1 77 ? 17.859 24.469 6.551 1 95.75 77 VAL B O 1
ATOM 1711 N N . VAL B 1 78 ? 16.156 25.859 6.219 1 93.75 78 VAL B N 1
ATOM 1712 C CA . VAL B 1 78 ? 16.938 26.797 5.398 1 93.75 78 VAL B CA 1
ATOM 1713 C C . VAL B 1 78 ? 17 28.156 6.074 1 93.75 78 VAL B C 1
ATOM 1715 O O . VAL B 1 78 ? 16.062 28.969 5.945 1 93.75 78 VAL B O 1
ATOM 1718 N N . GLY B 1 79 ? 18.203 28.453 6.715 1 90.81 79 GLY B N 1
ATOM 1719 C CA . GLY B 1 79 ? 18.25 29.688 7.504 1 90.81 79 GLY B CA 1
ATOM 1720 C C . GLY B 1 79 ? 17.25 29.719 8.633 1 90.81 79 GLY B C 1
ATOM 1721 O O . GLY B 1 79 ? 17.25 28.844 9.508 1 90.81 79 GLY B O 1
ATOM 1722 N N . GLU B 1 80 ? 16.391 30.703 8.523 1 90.06 80 GLU B N 1
ATOM 1723 C CA . GLU B 1 80 ? 15.367 30.828 9.555 1 90.06 80 GLU B CA 1
ATOM 1724 C C . GLU B 1 80 ? 14.062 30.172 9.109 1 90.06 80 GLU B C 1
ATOM 1726 O O . GLU B 1 80 ? 13.141 30.016 9.914 1 90.06 80 GLU B O 1
ATOM 1731 N N . ASP B 1 81 ? 14.031 29.766 7.863 1 95.31 81 ASP B N 1
ATOM 1732 C CA . ASP B 1 81 ? 12.797 29.219 7.305 1 95.31 81 ASP B CA 1
ATOM 1733 C C . ASP B 1 81 ? 12.805 27.688 7.355 1 95.31 81 ASP B C 1
ATOM 1735 O O . ASP B 1 81 ? 13.859 27.078 7.555 1 95.31 81 ASP B O 1
ATOM 1739 N N . LEU B 1 82 ? 11.641 27.172 7.215 1 97.38 82 LEU B N 1
ATOM 1740 C CA . LEU B 1 82 ? 11.453 25.734 7.188 1 97.38 82 LEU B CA 1
ATOM 1741 C C . LEU B 1 82 ? 10.781 25.297 5.891 1 97.38 82 LEU B C 1
ATOM 1743 O O . LEU B 1 82 ? 9.867 25.953 5.41 1 97.38 82 LEU B O 1
ATOM 1747 N N . VAL B 1 83 ? 11.289 24.188 5.375 1 98.31 83 VAL B N 1
ATOM 1748 C CA . VAL B 1 83 ? 10.57 23.5 4.305 1 98.31 83 VAL B CA 1
ATOM 1749 C C . VAL B 1 83 ? 9.68 22.422 4.895 1 98.31 83 VAL B C 1
ATOM 1751 O O . VAL B 1 83 ? 10.164 21.5 5.551 1 98.31 83 VAL B O 1
ATOM 1754 N N . ILE B 1 84 ? 8.367 22.562 4.594 1 98.44 84 ILE B N 1
ATOM 1755 C CA . ILE B 1 84 ? 7.395 21.719 5.285 1 98.44 84 ILE B CA 1
ATOM 1756 C C . ILE B 1 84 ? 6.562 20.953 4.266 1 98.44 84 ILE B C 1
ATOM 1758 O O . ILE B 1 84 ? 6.094 21.516 3.277 1 98.44 84 ILE B O 1
ATOM 1762 N N . LYS B 1 85 ? 6.434 19.578 4.551 1 98.81 85 LYS B N 1
ATOM 1763 C CA . LYS B 1 85 ? 5.469 18.719 3.857 1 98.81 85 LYS B CA 1
ATOM 1764 C C . LYS B 1 85 ? 4.18 18.578 4.664 1 98.81 85 LYS B C 1
ATOM 1766 O O . LYS B 1 85 ? 4.199 18.078 5.793 1 98.81 85 LYS B O 1
ATOM 1771 N N . TYR B 1 86 ? 3.082 18.969 4.051 1 98.38 86 TYR B N 1
ATOM 1772 C CA . TYR B 1 86 ? 1.849 19.094 4.82 1 98.38 86 TYR B CA 1
ATOM 1773 C C . TYR B 1 86 ? 1.005 17.828 4.703 1 98.38 86 TYR B C 1
ATOM 1775 O O . TYR B 1 86 ? 0.953 17.203 3.643 1 98.38 86 TYR B O 1
ATOM 1783 N N . MET B 1 87 ? 0.403 17.469 5.762 1 98.12 87 MET B N 1
ATOM 1784 C CA . MET B 1 87 ? -0.673 16.484 5.77 1 98.12 87 MET B CA 1
ATOM 1785 C C . MET B 1 87 ? -2.02 17.141 5.5 1 98.12 87 MET B C 1
ATOM 1787 O O . MET B 1 87 ? -2.139 18.375 5.562 1 98.12 87 MET B O 1
ATOM 1791 N N . ALA B 1 88 ? -2.959 16.328 5.172 1 96.75 88 ALA B N 1
ATOM 1792 C CA . ALA B 1 88 ? -4.332 16.781 4.973 1 96.75 88 ALA B CA 1
ATOM 1793 C C . ALA B 1 88 ? -5.266 16.188 6.023 1 96.75 88 ALA B C 1
ATOM 1795 O O . ALA B 1 88 ? -5.066 15.062 6.473 1 96.75 88 ALA B O 1
ATOM 1796 N N . LYS B 1 89 ? -6.211 17 6.395 1 94.88 89 LYS B N 1
ATOM 1797 C CA . LYS B 1 89 ? -7.293 16.453 7.207 1 94.88 89 LYS B CA 1
ATOM 1798 C C . LYS B 1 89 ? -8.164 15.5 6.391 1 94.88 89 LYS B C 1
ATOM 1800 O O . LYS B 1 89 ? -8.484 15.781 5.234 1 94.88 89 LYS B O 1
ATOM 1805 N N . SER B 1 90 ? -8.594 14.391 7.074 1 94.75 90 SER B N 1
ATOM 1806 C CA . SER B 1 90 ? -9.445 13.438 6.371 1 94.75 90 SER B CA 1
ATOM 1807 C C . SER B 1 90 ? -10.891 13.938 6.293 1 94.75 90 SER B C 1
ATOM 1809 O O . SER B 1 90 ? -11.469 14.32 7.309 1 94.75 90 SER B O 1
ATOM 1811 N N . GLU B 1 91 ? -11.414 13.836 5.148 1 92 91 GLU B N 1
ATOM 1812 C CA . GLU B 1 91 ? -12.828 14.172 4.984 1 92 91 GLU B CA 1
ATOM 1813 C C . GLU B 1 91 ? -13.727 13.031 5.449 1 92 91 GLU B C 1
ATOM 1815 O O . GLU B 1 91 ? -14.812 13.273 5.984 1 92 91 GLU B O 1
ATOM 1820 N N . SER B 1 92 ? -13.297 11.836 5.211 1 90.62 92 SER B N 1
ATOM 1821 C CA . SER B 1 92 ? -14.086 10.656 5.531 1 90.62 92 SER B CA 1
ATOM 1822 C C . SER B 1 92 ? -14.047 10.359 7.027 1 90.62 92 SER B C 1
ATOM 1824 O O . SER B 1 92 ? -14.992 9.781 7.574 1 90.62 92 SER B O 1
ATOM 1826 N N . HIS B 1 93 ? -12.922 10.727 7.664 1 93.56 93 HIS B N 1
ATOM 1827 C CA . HIS B 1 93 ? -12.758 10.5 9.094 1 93.56 93 HIS B CA 1
ATOM 1828 C C . HIS B 1 93 ? -12.336 11.773 9.812 1 93.56 93 HIS B C 1
ATOM 1830 O O . HIS B 1 93 ? -11.141 12.055 9.945 1 93.56 93 HIS B O 1
ATOM 1836 N N . PRO B 1 94 ? -13.297 12.438 10.305 1 91.31 94 PRO B N 1
ATOM 1837 C CA . PRO B 1 94 ? -12.992 13.703 10.977 1 91.31 94 PRO B CA 1
ATOM 1838 C C . PRO B 1 94 ? -12 13.531 12.133 1 91.31 94 PRO B C 1
ATOM 1840 O O . PRO B 1 94 ? -12.109 12.578 12.906 1 91.31 94 PRO B O 1
ATOM 1843 N N . GLY B 1 95 ? -11.039 14.445 12.195 1 91.94 95 GLY B N 1
ATOM 1844 C CA . GLY B 1 95 ? -10.055 14.422 13.258 1 91.94 95 GLY B CA 1
ATOM 1845 C C . GLY B 1 95 ? -8.789 13.664 12.898 1 91.94 95 GLY B C 1
ATOM 1846 O O . GLY B 1 95 ? -7.812 13.688 13.641 1 91.94 95 GLY B O 1
ATOM 1847 N N . LEU B 1 96 ? -8.914 12.992 11.812 1 96.06 96 LEU B N 1
ATOM 1848 C CA . LEU B 1 96 ? -7.746 12.211 11.398 1 96.06 96 LEU B CA 1
ATOM 1849 C C . LEU B 1 96 ? -7.02 12.906 10.25 1 96.06 96 LEU B C 1
ATOM 1851 O O . LEU B 1 96 ? -7.594 13.758 9.57 1 96.06 96 LEU B O 1
ATOM 1855 N N . PHE B 1 97 ? -5.77 12.516 10.102 1 97.38 97 PHE B N 1
ATOM 1856 C CA . PHE B 1 97 ? -4.922 13.109 9.078 1 97.38 97 PHE B CA 1
ATOM 1857 C C . PHE B 1 97 ? -4.414 12.047 8.109 1 97.38 97 PHE B C 1
ATOM 1859 O O . PHE B 1 97 ? -4.25 10.883 8.484 1 97.38 97 PHE B O 1
ATOM 1866 N N . ILE B 1 98 ? -4.152 12.406 6.898 1 97.06 98 ILE B N 1
ATOM 1867 C CA . ILE B 1 98 ? -3.576 11.547 5.867 1 97.06 98 ILE B CA 1
ATOM 1868 C C . ILE B 1 98 ? -2.498 12.312 5.102 1 97.06 98 ILE B C 1
ATOM 1870 O O . ILE B 1 98 ? -2.494 13.547 5.086 1 97.06 98 ILE B O 1
ATOM 1874 N N . TRP B 1 99 ? -1.631 11.516 4.551 1 96.75 99 TRP B N 1
ATOM 1875 C CA . TRP B 1 99 ? -0.781 12.125 3.531 1 96.75 99 TRP B CA 1
ATOM 1876 C C . TRP B 1 99 ? -1.525 12.242 2.205 1 96.75 99 TRP B C 1
ATOM 1878 O O . TRP B 1 99 ? -2.072 11.258 1.701 1 96.75 99 TRP B O 1
ATOM 1888 N N . PRO B 1 100 ? -1.524 13.516 1.734 1 95.44 100 PRO B N 1
ATOM 1889 C CA . PRO B 1 100 ? -2.287 13.672 0.494 1 95.44 100 PRO B CA 1
ATOM 1890 C C . PRO B 1 100 ? -1.663 12.93 -0.683 1 95.44 100 PRO B C 1
ATOM 1892 O O . PRO B 1 100 ? -0.457 12.664 -0.683 1 95.44 100 PRO B O 1
ATOM 1895 N N . ALA B 1 101 ? -2.49 12.625 -1.688 1 89.44 101 ALA B N 1
ATOM 1896 C CA . ALA B 1 101 ? -2.023 11.93 -2.883 1 89.44 101 ALA B CA 1
ATOM 1897 C C . ALA B 1 101 ? -0.955 12.734 -3.611 1 89.44 101 ALA B C 1
ATOM 1899 O O . ALA B 1 101 ? 0.05 12.188 -4.062 1 89.44 101 ALA B O 1
ATOM 1900 N N . ARG B 1 102 ? -1.289 13.922 -3.725 1 93.81 102 ARG B N 1
ATOM 1901 C CA . ARG B 1 102 ? -0.273 14.836 -4.234 1 93.81 102 ARG B CA 1
ATOM 1902 C C . ARG B 1 102 ? 0.466 15.531 -3.094 1 93.81 102 ARG B C 1
ATOM 1904 O O . ARG B 1 102 ? -0.159 16.125 -2.215 1 93.81 102 ARG B O 1
ATOM 1911 N N . GLU B 1 103 ? 1.735 15.469 -3.227 1 95.62 103 GLU B N 1
ATOM 1912 C CA . GLU B 1 103 ? 2.527 16.062 -2.158 1 95.62 103 GLU B CA 1
ATOM 1913 C C . GLU B 1 103 ? 2.291 17.578 -2.078 1 95.62 103 GLU B C 1
ATOM 1915 O O . GLU B 1 103 ? 2.205 18.25 -3.107 1 95.62 103 GLU B O 1
ATOM 1920 N N . ASP B 1 104 ? 2.182 18.078 -0.876 1 96.44 104 ASP B N 1
ATOM 1921 C CA . ASP B 1 104 ? 2.076 19.5 -0.569 1 96.44 104 ASP B CA 1
ATOM 1922 C C . ASP B 1 104 ? 3.281 19.984 0.237 1 96.44 104 ASP B C 1
ATOM 1924 O O . ASP B 1 104 ? 3.373 19.719 1.439 1 96.44 104 ASP B O 1
ATOM 1928 N N . VAL B 1 105 ? 4.195 20.656 -0.487 1 98 105 VAL B N 1
ATOM 1929 C CA . VAL B 1 105 ? 5.441 21.078 0.138 1 98 105 VAL B CA 1
ATOM 1930 C C . VAL B 1 105 ? 5.617 22.594 -0.049 1 98 105 VAL B C 1
ATOM 1932 O O . VAL B 1 105 ? 5.414 23.109 -1.147 1 98 105 VAL B O 1
ATOM 1935 N N . SER B 1 106 ? 5.934 23.328 0.974 1 97.75 106 SER B N 1
ATOM 1936 C CA . SER B 1 106 ? 6.145 24.781 0.904 1 97.75 106 SER B CA 1
ATOM 1937 C C . SER B 1 106 ? 7.195 25.234 1.912 1 97.75 106 SER B C 1
ATOM 1939 O O . SER B 1 106 ? 7.465 24.531 2.895 1 97.75 106 SER B O 1
ATOM 1941 N N . GLN B 1 107 ? 7.836 26.297 1.571 1 97.69 107 GLN B N 1
ATOM 1942 C CA . GLN B 1 107 ? 8.742 26.938 2.516 1 97.69 107 GLN B CA 1
ATOM 1943 C C . GLN B 1 107 ? 8.008 27.984 3.365 1 97.69 107 GLN B C 1
ATOM 1945 O O . GLN B 1 107 ? 7.328 28.859 2.832 1 97.69 107 GLN B O 1
ATOM 1950 N N . GLU B 1 108 ? 8.133 27.859 4.676 1 96.69 108 GLU B N 1
ATOM 1951 C CA . GLU B 1 108 ? 7.43 28.75 5.598 1 96.69 108 GLU B CA 1
ATOM 1952 C C . GLU B 1 108 ? 8.406 29.5 6.492 1 96.69 108 GLU B C 1
ATOM 1954 O O . GLU B 1 108 ? 9.43 28.938 6.91 1 96.69 108 GLU B O 1
ATOM 1959 N N . CYS B 1 109 ? 8.016 30.734 6.891 1 95.19 109 CYS B N 1
ATOM 1960 C CA . CYS B 1 109 ? 8.758 31.516 7.867 1 95.19 109 CYS B CA 1
ATOM 1961 C C . CYS B 1 109 ? 8.547 30.984 9.273 1 95.19 109 CYS B C 1
ATOM 1963 O O . CYS B 1 109 ? 7.434 30.578 9.633 1 95.19 109 CYS B O 1
ATOM 1965 N N . ARG B 1 110 ? 9.516 31.125 10 1 93.44 110 ARG B N 1
ATOM 1966 C CA . ARG B 1 110 ? 9.461 30.656 11.383 1 93.44 110 ARG B CA 1
ATOM 1967 C C . ARG B 1 110 ? 8.297 31.281 12.141 1 93.44 110 ARG B C 1
ATOM 1969 O O . ARG B 1 110 ? 7.715 30.656 13.023 1 93.44 110 ARG B O 1
ATOM 1976 N N . LYS B 1 111 ? 7.957 32.5 11.812 1 92.88 111 LYS B N 1
ATOM 1977 C CA . LYS B 1 111 ? 6.895 33.219 12.5 1 92.88 111 LYS B CA 1
ATOM 1978 C C . LYS B 1 111 ? 5.543 32.562 12.289 1 92.88 111 LYS B C 1
ATOM 1980 O O . LYS B 1 111 ? 4.609 32.781 13.062 1 92.88 111 LYS B O 1
ATOM 1985 N N . GLN B 1 112 ? 5.5 31.797 11.273 1 95.44 112 GLN B N 1
ATOM 1986 C CA . GLN B 1 112 ? 4.238 31.125 10.953 1 95.44 112 GLN B CA 1
ATOM 1987 C C . GLN B 1 112 ? 4.09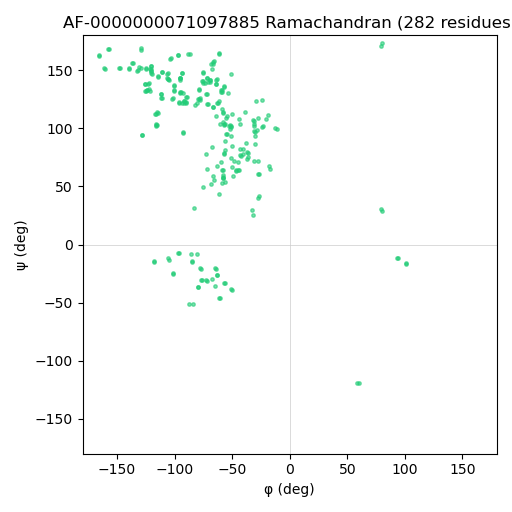4 29.828 11.734 1 95.44 112 GLN B C 1
ATOM 1989 O O . GLN B 1 112 ? 3.002 29.25 11.797 1 95.44 112 GLN B O 1
ATOM 1994 N N . ILE B 1 113 ? 5.176 29.375 12.297 1 96.44 113 ILE B N 1
ATOM 1995 C CA . ILE B 1 113 ? 5.137 28.141 13.062 1 96.44 113 ILE B CA 1
ATOM 1996 C C . ILE B 1 113 ? 4.523 28.406 14.438 1 96.44 113 ILE B C 1
ATOM 1998 O O . ILE B 1 113 ? 5.035 29.219 15.203 1 96.44 113 ILE B O 1
ATOM 2002 N N . VAL B 1 114 ? 3.541 27.703 14.789 1 94.88 114 VAL B N 1
ATOM 2003 C CA . VAL B 1 114 ? 2.836 27.875 16.062 1 94.88 114 VAL B CA 1
ATOM 2004 C C . VAL B 1 114 ? 3.531 27.047 17.141 1 94.88 114 VAL B C 1
ATOM 2006 O O . VAL B 1 114 ? 3.832 27.578 18.219 1 94.88 114 VAL B O 1
ATOM 2009 N N . LYS B 1 115 ? 3.752 25.797 16.844 1 94.88 115 LYS B N 1
ATOM 2010 C CA . LYS B 1 115 ? 4.398 24.922 17.828 1 94.88 115 LYS B CA 1
ATOM 2011 C C . LYS B 1 115 ? 4.879 23.641 17.172 1 94.88 115 LYS B C 1
ATOM 2013 O O . LYS B 1 115 ? 4.43 23.281 16.094 1 94.88 115 LYS B O 1
ATOM 2018 N N . LYS B 1 116 ? 5.777 22.969 17.891 1 95.69 116 LYS B N 1
ATOM 2019 C CA . LYS B 1 116 ? 6.152 21.594 17.578 1 95.69 116 LYS B CA 1
ATOM 2020 C C . LYS B 1 116 ? 5.07 20.625 18.016 1 95.69 116 LYS B C 1
ATOM 2022 O O . LYS B 1 116 ? 4.492 20.766 19.094 1 95.69 116 LYS B O 1
ATOM 2027 N N . MET B 1 117 ? 4.879 19.672 17.203 1 95.62 117 MET B N 1
ATOM 2028 C CA . MET B 1 117 ? 3.869 18.656 17.469 1 95.62 117 MET B CA 1
ATOM 2029 C C . MET B 1 117 ? 4.52 17.312 17.766 1 95.62 117 MET B C 1
ATOM 2031 O O . MET B 1 117 ? 5.633 17.031 17.312 1 95.62 117 MET B O 1
ATOM 2035 N N . PRO B 1 118 ? 3.801 16.562 18.625 1 95.25 118 PRO B N 1
ATOM 2036 C CA . PRO B 1 118 ? 4.285 15.18 18.719 1 95.25 118 PRO B CA 1
ATOM 2037 C C . PRO B 1 118 ? 4.199 14.422 17.391 1 95.25 118 PRO B C 1
ATOM 2039 O O . PRO B 1 118 ? 3.498 14.859 16.484 1 95.25 118 PRO B O 1
ATOM 2042 N N . ASN B 1 119 ? 4.91 13.289 17.328 1 96.5 119 ASN B N 1
ATOM 2043 C CA . ASN B 1 119 ? 4.785 12.445 16.156 1 96.5 119 ASN B CA 1
ATOM 2044 C C . ASN B 1 119 ? 3.375 11.883 16 1 96.5 119 ASN B C 1
ATOM 2046 O O . ASN B 1 119 ? 2.74 11.523 17 1 96.5 119 ASN B O 1
ATOM 2050 N N . PRO B 1 120 ? 2.967 11.828 14.812 1 97.06 120 PRO B N 1
ATOM 2051 C CA . PRO B 1 120 ? 1.64 11.242 14.602 1 97.06 120 PRO B CA 1
ATOM 2052 C C . PRO B 1 120 ? 1.59 9.75 14.93 1 97.06 120 PRO B C 1
ATOM 2054 O O . PRO B 1 120 ? 2.613 9.07 14.859 1 97.06 120 PRO B O 1
ATOM 2057 N N . VAL B 1 121 ? 0.343 9.312 15.266 1 96.19 121 VAL B N 1
ATOM 2058 C CA . VAL B 1 121 ? 0.114 7.902 15.562 1 96.19 121 VAL B CA 1
ATOM 2059 C C . VAL B 1 121 ? -0.753 7.281 14.477 1 96.19 121 VAL B C 1
ATOM 2061 O O . VAL B 1 121 ? -1.819 7.805 14.141 1 96.19 121 VAL B O 1
ATOM 2064 N N . LEU B 1 122 ? -0.247 6.156 13.984 1 96.62 122 LEU B N 1
ATOM 2065 C CA . LEU B 1 122 ? -0.989 5.43 12.953 1 96.62 122 LEU B CA 1
ATOM 2066 C C . LEU B 1 122 ? -2.213 4.742 13.555 1 96.62 122 LEU B C 1
ATOM 2068 O O . LEU B 1 122 ? -2.111 4.074 14.586 1 96.62 122 LEU B O 1
ATOM 2072 N N . ARG B 1 123 ? -3.303 5.02 12.867 1 95.12 123 ARG B N 1
ATOM 2073 C CA . ARG B 1 123 ? -4.52 4.309 13.242 1 95.12 123 ARG B CA 1
ATOM 2074 C C . ARG B 1 123 ? -4.691 3.041 12.406 1 95.12 123 ARG B C 1
ATOM 2076 O O . ARG B 1 123 ? -5.355 3.061 11.367 1 95.12 123 ARG B O 1
ATOM 2083 N N . GLU B 1 124 ? -4.285 1.955 12.922 1 92.69 124 GLU B N 1
ATOM 2084 C CA . GLU B 1 124 ? -4.281 0.685 12.203 1 92.69 124 GLU B CA 1
ATOM 2085 C C . GLU B 1 124 ? -5.695 0.135 12.039 1 92.69 124 GLU B C 1
ATOM 2087 O O . GLU B 1 124 ? -5.98 -0.588 11.086 1 92.69 124 GLU B O 1
ATOM 2092 N N . ASP B 1 125 ? -6.527 0.479 13.047 1 92.06 125 ASP B N 1
ATOM 2093 C CA . ASP B 1 125 ? -7.887 -0.056 13.07 1 92.06 125 ASP B CA 1
ATOM 2094 C C . ASP B 1 125 ? -8.68 0.42 11.852 1 92.06 125 ASP B C 1
ATOM 2096 O O . ASP B 1 125 ? -9.617 -0.25 11.414 1 92.06 125 ASP B O 1
ATOM 2100 N N . ILE B 1 126 ? -8.328 1.516 11.328 1 91.5 126 ILE B N 1
ATOM 2101 C CA . ILE B 1 126 ? -9.125 2.057 10.234 1 91.5 126 ILE B CA 1
ATOM 2102 C C . ILE B 1 126 ? -8.273 2.158 8.969 1 91.5 126 ILE B C 1
ATOM 2104 O O . ILE B 1 126 ? -8.797 2.336 7.867 1 91.5 126 ILE B O 1
ATOM 2108 N N . SER B 1 127 ? -6.953 2.051 9.141 1 92.81 127 SER B N 1
ATOM 2109 C CA . SER B 1 127 ? -6.066 2.062 7.98 1 92.81 127 SER B CA 1
ATOM 2110 C C . SER B 1 127 ? -6.176 0.767 7.184 1 92.81 127 SER B C 1
ATOM 2112 O O . SER B 1 127 ? -6.465 -0.291 7.746 1 92.81 127 SER B O 1
ATOM 2114 N N . SER B 1 128 ? -6.066 0.999 5.875 1 87.31 128 SER B N 1
ATOM 2115 C CA . SER B 1 128 ? -6.184 -0.171 5.012 1 87.31 128 SER B CA 1
ATOM 2116 C C . SER B 1 128 ? -4.828 -0.583 4.453 1 87.31 128 SER B C 1
ATOM 2118 O O . SER B 1 128 ? -3.906 0.234 4.379 1 87.31 128 SER B O 1
ATOM 2120 N N . THR B 1 129 ? -4.742 -1.835 4.281 1 84.94 129 THR B N 1
ATOM 2121 C CA . THR B 1 129 ? -3.562 -2.365 3.607 1 84.94 129 THR B CA 1
ATOM 2122 C C . THR B 1 129 ? -3.82 -2.518 2.111 1 84.94 129 THR B C 1
ATOM 2124 O O . THR B 1 129 ? -4.961 -2.725 1.689 1 84.94 129 THR B O 1
ATOM 2127 N N . ARG B 1 130 ? -2.781 -2.322 1.421 1 86.69 130 ARG B N 1
ATOM 2128 C CA . ARG B 1 130 ? -2.914 -2.518 -0.019 1 86.69 130 ARG B CA 1
ATOM 2129 C C . ARG B 1 130 ? -3.184 -3.982 -0.35 1 86.69 130 ARG B C 1
ATOM 2131 O O . ARG B 1 130 ? -2.432 -4.867 0.067 1 86.69 130 ARG B O 1
ATOM 2138 N N . LEU B 1 131 ? -4.336 -4.109 -0.944 1 89.25 131 LEU B N 1
ATOM 2139 C CA . LEU B 1 131 ? -4.672 -5.441 -1.441 1 89.25 131 LEU B CA 1
ATOM 2140 C C . LEU B 1 131 ? -4.816 -5.434 -2.959 1 89.25 131 LEU B C 1
ATOM 2142 O O . LEU B 1 131 ? -5.688 -4.742 -3.5 1 89.25 131 LEU B O 1
ATOM 2146 N N . GLN B 1 132 ? -3.871 -6.113 -3.627 1 94.12 132 GLN B N 1
ATOM 2147 C CA . GLN B 1 132 ? -3.895 -6.199 -5.082 1 94.12 132 GLN B CA 1
ATOM 2148 C C . GLN B 1 132 ? -4.434 -7.551 -5.547 1 94.12 132 GLN B C 1
ATOM 2150 O O . GLN B 1 132 ? -3.939 -8.594 -5.125 1 94.12 132 GLN B O 1
ATOM 2155 N N . PHE B 1 133 ? -5.508 -7.461 -6.418 1 95.94 133 PHE B N 1
ATOM 2156 C CA . PHE B 1 133 ? -6.113 -8.648 -7.004 1 95.94 133 PHE B CA 1
ATOM 2157 C C . PHE B 1 133 ? -5.719 -8.797 -8.469 1 95.94 133 PHE B C 1
ATOM 2159 O O . PHE B 1 133 ? -5.66 -7.805 -9.203 1 95.94 133 PHE B O 1
ATOM 2166 N N . PHE B 1 134 ? -5.496 -10.062 -8.867 1 97.06 134 PHE B N 1
ATOM 2167 C CA . PHE B 1 134 ? -5.051 -10.32 -10.234 1 97.06 134 PHE B CA 1
ATOM 2168 C C . PHE B 1 134 ? -5.922 -11.375 -10.898 1 97.06 134 PHE B C 1
ATOM 2170 O O . PHE B 1 134 ? -6.496 -12.227 -10.219 1 97.06 134 PHE B O 1
ATOM 2177 N N . THR B 1 135 ? -6.035 -11.305 -12.172 1 96.44 135 THR B N 1
ATOM 2178 C CA . THR B 1 135 ? -6.656 -12.344 -12.984 1 96.44 135 THR B CA 1
ATOM 2179 C C . THR B 1 135 ? -5.703 -12.812 -14.078 1 96.44 135 THR B C 1
ATOM 2181 O O . THR B 1 135 ? -4.777 -12.094 -14.453 1 96.44 135 THR B O 1
ATOM 2184 N N . PHE B 1 136 ? -5.898 -14.047 -14.438 1 95.12 136 PHE B N 1
ATOM 2185 C CA . PHE B 1 136 ? -5.199 -14.594 -15.594 1 95.12 136 PHE B CA 1
ATOM 2186 C C . PHE B 1 136 ? -6.176 -14.867 -16.734 1 95.12 136 PHE B C 1
ATOM 2188 O O . PHE B 1 136 ? -7.195 -15.531 -16.531 1 95.12 136 PHE B O 1
ATOM 2195 N N . ALA B 1 137 ? -5.891 -14.344 -17.859 1 87.88 137 ALA B N 1
ATOM 2196 C CA . ALA B 1 137 ? -6.77 -14.484 -19.016 1 87.88 137 ALA B CA 1
ATOM 2197 C C . ALA B 1 137 ? -7.133 -15.953 -19.25 1 87.88 137 ALA B C 1
ATOM 2199 O O . ALA B 1 137 ? -8.266 -16.266 -19.625 1 87.88 137 ALA B O 1
ATOM 2200 N N . GLU B 1 138 ? -6.242 -16.891 -19.062 1 84.06 138 GLU B N 1
ATOM 2201 C CA . GLU B 1 138 ? -6.441 -18.297 -19.359 1 84.06 138 GLU B CA 1
ATOM 2202 C C . GLU B 1 138 ? -7.289 -18.969 -18.281 1 84.06 138 GLU B C 1
ATOM 2204 O O . GLU B 1 138 ? -7.859 -20.047 -18.516 1 84.06 138 GLU B O 1
ATOM 2209 N N . LEU B 1 139 ? -7.297 -18.328 -17.125 1 83 139 LEU B N 1
ATOM 2210 C CA . LEU B 1 139 ? -8.016 -18.953 -16.016 1 83 139 LEU B CA 1
ATOM 2211 C C . LEU B 1 139 ? -9.344 -18.25 -15.758 1 83 139 LEU B C 1
ATOM 2213 O O . LEU B 1 139 ? -10.141 -18.719 -14.938 1 83 139 LEU B O 1
ATOM 2217 N N . SER B 1 140 ? -9.555 -17.078 -16.328 1 71.94 140 SER B N 1
ATOM 2218 C CA . SER B 1 140 ? -10.781 -16.312 -16.125 1 71.94 140 SER B CA 1
ATOM 2219 C C . SER B 1 140 ? -12 -17.078 -16.641 1 71.94 140 SER B C 1
ATOM 2221 O O . SER B 1 140 ? -11.953 -17.672 -17.719 1 71.94 140 SER B O 1
ATOM 2223 N N . PRO B 1 141 ? -12.977 -17.344 -15.789 1 58.91 141 PRO B N 1
ATOM 2224 C CA . PRO B 1 141 ? -14.195 -18 -16.281 1 58.91 141 PRO B CA 1
ATOM 2225 C C . PRO B 1 141 ? -14.797 -17.281 -17.5 1 58.91 141 PRO B C 1
ATOM 2227 O O . PRO B 1 141 ? -14.688 -16.062 -17.609 1 58.91 141 PRO B O 1
ATOM 2230 N N . GLU B 1 142 ? -14.625 -17.781 -18.766 1 51.03 142 GLU B N 1
ATOM 2231 C CA . GLU B 1 142 ? -15.406 -17.219 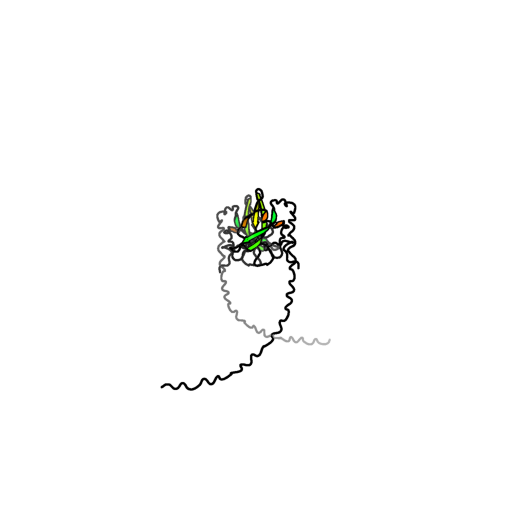-19.859 1 51.03 142 GLU B CA 1
ATOM 2232 C C . GLU B 1 142 ? -16.766 -16.719 -19.375 1 51.03 142 GLU B C 1
ATOM 2234 O O . GLU B 1 142 ? -17.484 -17.453 -18.703 1 51.03 142 GLU B O 1
ATOM 2239 N N . SER B 1 143 ? -16.953 -15.445 -19.016 1 40.53 143 SER B N 1
ATOM 2240 C CA . SER B 1 143 ? -18.375 -15.117 -19.188 1 40.53 143 SER B CA 1
ATOM 2241 C C . SER B 1 143 ? -18.891 -15.539 -20.547 1 40.53 143 SER B C 1
ATOM 2243 O O . SER B 1 143 ? -18.156 -15.453 -21.547 1 40.53 143 SER B O 1
#

Sequence (286 aa):
MVQPQPNLAADDTQNDVMTTRPTGDDTQNDVEITADRPVADVHQAADEYQCGDFVLVNISVGKRGKILEYVGEVKDVVGEDLVIKYMAKSESHPGLFIWPAREDVSQECRKQIVKKMPNPVLREDISSTRLQFFTFAELSPESMVQPQPNLAADDTQNDVMTTRPTGDDTQNDVEITADRPVADVHQAADEYQCGDFVLVNISVGKRGKILEYVGEVKDVVGEDLVIKYMAKSESHPGLFIWPAREDVSQECRKQIVKKMPNPVLREDISSTRLQFFTFAELSPES

Radius of gyration: 47.88 Å; Cα contacts (8 Å, |Δi|>4): 401; chains: 2; bounding box: 87×202×62 Å

Secondary structure (DSSP, 8-state):
--------------------------------------------------TT-EEEEEEEETTTTEEEEEEEEEEEEETTEEEEEEPEE-SSSTT-EE--SS--EEEE-GGGEEEEEPPPEE-TTT-B--B--EE-TTTS---/--------------------------------------------------TT-EEEEEEEETTTTEEEEEEEEEEEEETTEEEEEEPEE-SSSTT-EE--SS--EEEE-GGGEEEEEPPPEE-TTT-B--B--EE-TTTS---

pLDDT: mean 72.75, std 29.58, range [24.86, 98.81]

Nearest PDB structures (foldseek):
  1y71-assembly1_A  TM=6.775E-01  e=2.648E-02  Bacillus cereus
  3fb9-assembly1_A  TM=5.377E-01  e=1.344E-01  Streptococcus pneumoniae TIGR4
  6sf7-assembly3_C  TM=4.888E-01  e=7.664E-01  Staphylococcus aureus subsp. aureus USA300
  6nfx-assembly1_A  TM=5.212E-01  e=1.085E+00  Homo sapiens
  4r9z-assembly1_B  TM=3.050E-01  e=2.308E+00  Mycobacterium avium subsp. paratuberculosis K-10

Solvent-accessible surface area (backbone atoms only — not comparable to full-atom values): 18184 Å² total; per-residue (Å²): 132,85,78,84,81,82,81,81,77,79,79,79,77,75,80,75,77,73,77,80,70,79,79,72,79,73,78,73,76,72,72,72,74,72,79,72,73,74,77,68,76,69,68,57,69,78,71,80,78,51,67,71,39,28,32,34,30,55,42,70,42,74,97,85,49,47,75,43,80,44,47,26,33,28,72,39,72,55,89,73,27,35,29,31,40,41,50,36,75,35,84,90,44,79,77,26,31,28,73,49,92,64,84,46,71,49,77,42,55,54,86,35,50,73,45,82,41,73,76,68,42,77,38,66,91,78,31,45,67,63,41,64,35,27,36,36,83,90,66,46,75,78,124,134,81,78,78,80,85,81,82,76,79,79,80,78,76,81,75,80,75,76,78,70,78,79,72,79,73,75,71,74,71,71,71,73,73,77,77,70,72,76,70,75,67,70,56,70,77,71,79,77,50,67,72,40,28,31,34,32,55,41,71,43,73,95,86,50,46,74,43,80,44,46,26,34,28,70,39,74,56,91,73,28,34,30,32,40,41,50,35,76,35,82,92,44,78,78,27,31,28,73,50,92,65,85,46,72,49,77,44,54,52,87,35,50,74,44,80,42,72,74,68,42,77,40,67,92,78,31,44,68,65,40,65,36,28,36,36,81,89,68,46,75,78,125